Protein AF-A0A6F9ZKL7-F1 (afdb_monomer_lite)

pLDDT: mean 86.49, std 12.07, range [36.09, 98.44]

Radius of gyration: 24.39 Å; chains: 1; bounding box: 47×55×74 Å

Secondary structure (DSSP, 8-state):
------SS-GGG--HHHHHHHHHHHHHHHHHHHHT---TTTB-HHHHHHHHHHHHHHT-S--SGGG--EE-S---SS-TTSS-BEE------TT-S--TTS--GGGG-TTSHHHHHTT-HHHHHHHHHHHHHHHHHHHHHHHHHHHHHHHHHHHHHHHHHHHHHHHHSSSPPPPHHHHHHHHHHHHHHHHHHHHHHHHHHHHH------SSPPEEEEEEEETT--EEEEE--HHHHHHHHTTPPPTT--PPSEEEEEEEEETTS-EEEEEEEE-

Structure (mmCIF, N/CA/C/O backbone):
data_AF-A0A6F9ZKL7-F1
#
_entry.id   AF-A0A6F9ZKL7-F1
#
loop_
_atom_site.group_PDB
_atom_site.id
_atom_site.type_symbol
_atom_site.label_atom_id
_atom_site.label_alt_id
_atom_site.label_comp_id
_atom_site.label_asym_id
_atom_site.label_entity_id
_atom_site.label_seq_id
_atom_site.pdbx_PDB_ins_code
_atom_site.Cartn_x
_atom_site.Cartn_y
_atom_site.Cartn_z
_atom_site.occupancy
_atom_site.B_iso_or_equiv
_atom_site.auth_seq_id
_atom_site.auth_comp_id
_atom_site.auth_asym_id
_atom_site.auth_atom_id
_atom_site.pdbx_PDB_model_num
ATOM 1 N N . MET A 1 1 ? -20.454 -3.233 -3.507 1.00 57.06 1 MET A N 1
ATOM 2 C CA . MET A 1 1 ? -19.385 -3.537 -4.489 1.00 57.06 1 MET A CA 1
ATOM 3 C C . MET A 1 1 ? -19.702 -4.877 -5.138 1.00 57.06 1 MET A C 1
ATOM 5 O O . MET A 1 1 ? -20.292 -5.714 -4.469 1.00 57.06 1 MET A O 1
ATOM 9 N N . GLY A 1 2 ? -19.390 -5.061 -6.423 1.00 72.44 2 GLY A N 1
ATOM 10 C CA . GLY A 1 2 ? -19.515 -6.364 -7.088 1.00 72.44 2 GLY A CA 1
ATOM 11 C C . GLY A 1 2 ? -18.187 -7.117 -7.017 1.00 72.44 2 GLY A C 1
ATOM 12 O O . GLY A 1 2 ? -17.154 -6.515 -7.288 1.00 72.44 2 GLY A O 1
ATOM 13 N N . TYR A 1 3 ? -18.212 -8.401 -6.657 1.00 78.88 3 TYR A N 1
ATOM 14 C CA . TYR A 1 3 ? -17.027 -9.264 -6.606 1.00 78.88 3 TYR A CA 1
ATOM 15 C C . TYR A 1 3 ? -17.126 -10.365 -7.659 1.00 78.88 3 TYR A C 1
ATOM 17 O O . TYR A 1 3 ? -18.219 -10.840 -7.965 1.00 78.88 3 TYR A O 1
ATOM 25 N N . THR A 1 4 ? -15.976 -10.773 -8.194 1.00 84.62 4 THR A N 1
ATOM 26 C CA . THR A 1 4 ? -15.845 -11.984 -9.012 1.00 84.62 4 THR A CA 1
ATOM 27 C C . THR A 1 4 ? -15.070 -13.020 -8.215 1.00 84.62 4 THR A C 1
ATOM 29 O O . THR A 1 4 ? -14.031 -12.700 -7.639 1.00 84.62 4 THR A O 1
ATOM 32 N N . PHE A 1 5 ? -15.553 -14.256 -8.199 1.00 86.62 5 PHE A N 1
ATOM 33 C CA . PHE A 1 5 ? -14.878 -15.357 -7.525 1.00 86.62 5 PHE A CA 1
ATOM 34 C C . PHE A 1 5 ? -13.785 -15.939 -8.425 1.00 86.62 5 PHE A C 1
ATOM 36 O O . PHE A 1 5 ? -13.996 -16.158 -9.618 1.00 86.62 5 PHE A O 1
ATOM 43 N N . LYS A 1 6 ? -12.594 -16.138 -7.856 1.00 85.12 6 LYS A N 1
ATOM 44 C CA . LYS A 1 6 ? -11.482 -16.850 -8.509 1.00 85.12 6 LYS A CA 1
ATOM 45 C C . LYS A 1 6 ? -11.282 -18.250 -7.945 1.00 85.12 6 LYS A C 1
ATOM 47 O O . LYS A 1 6 ? -10.875 -19.138 -8.682 1.00 85.12 6 LYS A O 1
ATOM 52 N N . TYR A 1 7 ? -11.552 -18.413 -6.657 1.00 84.50 7 TYR A N 1
ATOM 53 C CA . TYR A 1 7 ? -11.592 -19.689 -5.967 1.00 84.50 7 TYR A CA 1
ATOM 54 C C . TYR A 1 7 ? -12.658 -19.597 -4.857 1.00 84.50 7 TYR A C 1
ATOM 56 O O . TYR A 1 7 ? -12.715 -18.548 -4.201 1.00 84.50 7 TYR A O 1
ATOM 64 N N . PRO A 1 8 ? -13.491 -20.632 -4.634 1.00 80.69 8 PRO A N 1
ATOM 65 C CA . PRO A 1 8 ? -13.570 -21.883 -5.403 1.00 80.69 8 PRO A CA 1
ATOM 66 C C . PRO A 1 8 ? -14.046 -21.657 -6.850 1.00 80.69 8 PRO A C 1
ATOM 68 O O . PRO A 1 8 ? -14.341 -20.519 -7.234 1.00 80.69 8 PRO A O 1
ATOM 71 N N . ASP A 1 9 ? -14.022 -22.714 -7.667 1.00 80.25 9 ASP A N 1
ATOM 72 C CA . ASP A 1 9 ? -14.498 -22.650 -9.052 1.00 80.25 9 ASP A CA 1
ATOM 73 C C . ASP A 1 9 ? -15.953 -22.144 -9.068 1.00 80.25 9 ASP A C 1
ATOM 75 O O . ASP A 1 9 ? -16.734 -22.536 -8.197 1.00 80.25 9 ASP A O 1
ATOM 79 N N . PRO A 1 10 ? -16.342 -21.253 -9.998 1.00 77.94 10 PRO A N 1
ATOM 80 C CA . PRO A 1 10 ? -17.728 -20.823 -10.136 1.00 77.94 10 PRO A CA 1
ATOM 81 C C . PRO A 1 10 ? -18.763 -21.952 -10.161 1.00 77.94 10 PRO A C 1
ATOM 83 O O . PRO A 1 10 ? -19.867 -21.745 -9.661 1.00 77.94 10 PRO A O 1
ATOM 86 N N . ASP A 1 11 ? -18.418 -23.124 -10.696 1.00 83.69 11 ASP A N 1
ATOM 87 C CA . ASP A 1 11 ? -19.324 -24.279 -10.740 1.00 83.69 11 ASP A CA 1
ATOM 88 C C . ASP A 1 11 ? -19.536 -24.935 -9.357 1.00 83.69 11 ASP A C 1
ATOM 90 O O . ASP A 1 11 ? -20.534 -25.626 -9.145 1.00 83.69 11 ASP A O 1
ATOM 94 N N . ASP A 1 12 ? -18.641 -24.672 -8.399 1.00 82.69 12 ASP 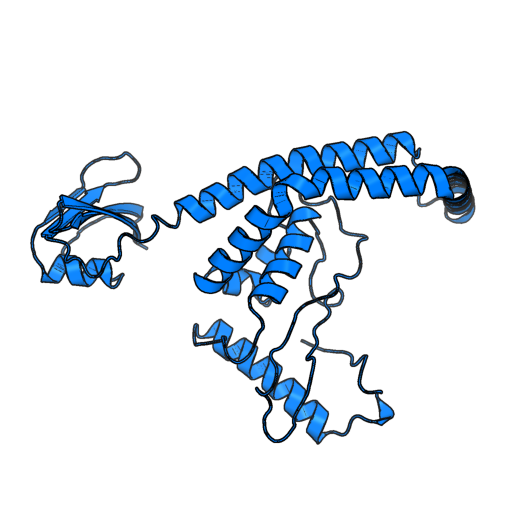A N 1
ATOM 95 C CA . ASP A 1 12 ? -18.734 -25.118 -7.003 1.00 82.69 12 ASP A CA 1
ATOM 96 C C . ASP A 1 12 ? -19.469 -24.100 -6.106 1.00 82.69 12 ASP A C 1
ATOM 98 O O . ASP A 1 12 ? -19.647 -24.326 -4.905 1.00 82.69 12 ASP A O 1
ATOM 102 N N . LEU A 1 13 ? -19.882 -22.954 -6.659 1.00 84.25 13 LEU A N 1
ATOM 103 C CA . LEU A 1 13 ? -20.600 -21.918 -5.923 1.00 84.25 13 LEU A CA 1
ATOM 104 C C . LEU A 1 13 ? -22.109 -22.150 -5.986 1.00 84.25 13 LEU A C 1
ATOM 106 O O . LEU A 1 13 ? -22.739 -21.971 -7.028 1.00 84.25 13 LEU A O 1
ATOM 110 N N . ASP A 1 14 ? -22.715 -22.442 -4.838 1.00 87.25 14 ASP A N 1
ATOM 111 C CA . ASP A 1 14 ? -24.166 -22.360 -4.686 1.00 87.25 14 ASP A CA 1
ATOM 112 C C . ASP A 1 14 ? -24.624 -20.978 -4.177 1.00 87.25 14 ASP A C 1
ATOM 114 O O . ASP A 1 14 ? -23.844 -20.147 -3.696 1.00 87.25 14 ASP A O 1
ATOM 118 N N . GLU A 1 15 ? -25.928 -20.712 -4.296 1.00 87.81 15 GLU A N 1
ATOM 119 C CA . GLU A 1 15 ? -26.529 -19.437 -3.886 1.00 87.81 15 GLU A CA 1
ATOM 120 C C . GLU A 1 15 ? -26.346 -19.145 -2.389 1.00 87.81 15 GLU A C 1
ATOM 122 O O . GLU A 1 15 ? -26.222 -17.980 -2.000 1.00 87.81 15 GLU A O 1
ATOM 127 N N . THR A 1 16 ? -26.297 -20.185 -1.552 1.00 87.31 16 THR A N 1
ATOM 128 C CA . THR A 1 16 ? -26.162 -20.053 -0.096 1.00 87.31 16 THR A CA 1
ATOM 129 C C . THR A 1 16 ? -24.759 -19.579 0.257 1.00 87.31 16 THR A C 1
ATOM 131 O O . THR A 1 16 ? -24.602 -18.596 0.980 1.00 87.31 16 THR A O 1
ATOM 134 N N . LEU A 1 17 ? -23.733 -20.213 -0.313 1.00 85.50 17 LEU A N 1
ATOM 135 C CA . LEU A 1 17 ? -22.336 -19.832 -0.140 1.00 85.50 17 LEU A CA 1
ATOM 136 C C . LEU A 1 17 ? -22.090 -18.394 -0.614 1.00 85.50 17 LEU A C 1
ATOM 138 O O . LEU A 1 17 ? -21.508 -17.588 0.114 1.00 85.50 17 LEU A O 1
ATOM 142 N N . VAL A 1 18 ? -22.591 -18.036 -1.800 1.00 87.75 18 VAL A N 1
ATOM 143 C CA . VAL A 1 18 ? -22.463 -16.670 -2.333 1.00 87.75 18 VAL A CA 1
ATOM 144 C C . VAL A 1 18 ? -23.165 -15.652 -1.430 1.00 87.75 18 VAL A C 1
ATOM 146 O O . VAL A 1 18 ? -22.623 -14.568 -1.198 1.00 87.75 18 VAL A O 1
ATOM 149 N N . SER A 1 19 ? -24.352 -15.978 -0.912 1.00 88.31 19 SER A N 1
ATOM 150 C CA . SER A 1 19 ? -25.078 -15.116 0.025 1.00 88.31 19 SER A CA 1
ATOM 151 C C . SER A 1 19 ? -24.304 -14.919 1.329 1.00 88.31 19 SER A C 1
ATOM 153 O O . SER A 1 19 ? -24.178 -13.788 1.794 1.00 88.31 19 SER A O 1
ATOM 155 N N . ASN A 1 20 ? -23.725 -15.982 1.888 1.00 87.62 20 ASN A N 1
ATOM 156 C CA . ASN A 1 20 ? -22.970 -15.908 3.138 1.00 87.62 20 ASN A CA 1
ATOM 157 C C . ASN A 1 20 ? -21.675 -15.098 2.985 1.00 87.62 20 ASN A C 1
ATOM 159 O O . ASN A 1 20 ? -21.331 -14.308 3.862 1.00 87.62 20 ASN A O 1
ATOM 163 N N . ILE A 1 21 ? -20.970 -15.233 1.855 1.00 87.94 21 ILE A N 1
ATOM 164 C CA . ILE A 1 21 ? -19.780 -14.415 1.575 1.00 87.94 21 ILE A CA 1
ATOM 165 C C . ILE A 1 21 ? -20.159 -12.935 1.441 1.00 87.94 21 ILE A C 1
ATOM 167 O O . ILE A 1 21 ? -19.461 -12.074 1.975 1.00 87.94 21 ILE A O 1
ATOM 171 N N . LYS A 1 22 ? -21.268 -12.619 0.760 1.00 88.56 22 LYS A N 1
ATOM 172 C CA . LYS A 1 22 ? -21.760 -11.235 0.668 1.00 88.56 22 LYS A CA 1
ATOM 173 C C . LYS A 1 22 ? -22.100 -10.670 2.044 1.00 88.56 22 LYS A C 1
ATOM 175 O O . LYS A 1 22 ? -21.609 -9.591 2.363 1.00 88.56 22 LYS A O 1
ATOM 180 N N . GLY A 1 23 ? -22.850 -11.423 2.852 1.00 89.88 23 GLY A N 1
ATOM 181 C CA . GLY A 1 23 ? -23.203 -11.040 4.219 1.00 89.88 23 GLY A CA 1
ATOM 182 C C . GLY A 1 23 ? -21.967 -10.717 5.055 1.00 89.88 23 GLY A C 1
ATOM 183 O O . GLY A 1 23 ? -21.880 -9.636 5.621 1.00 89.88 23 GLY A O 1
ATOM 184 N N . TYR A 1 24 ? -20.942 -11.571 5.005 1.00 90.56 24 TYR A N 1
ATOM 185 C CA . TYR A 1 24 ? -19.674 -11.332 5.699 1.00 90.56 24 TYR A CA 1
ATOM 186 C C . TYR A 1 24 ? -19.008 -9.999 5.313 1.00 90.56 24 TYR A C 1
ATOM 188 O O . TYR A 1 24 ? -18.531 -9.251 6.168 1.00 90.56 24 TYR A O 1
ATOM 196 N N . ILE A 1 25 ? -18.933 -9.694 4.011 1.00 91.25 25 ILE A N 1
ATOM 197 C CA . ILE A 1 25 ? -18.313 -8.454 3.520 1.00 91.25 25 ILE A CA 1
ATOM 198 C C . ILE A 1 25 ? -19.146 -7.226 3.908 1.00 91.25 25 ILE A C 1
ATOM 200 O O . ILE A 1 25 ? -18.581 -6.175 4.224 1.00 91.25 25 ILE A O 1
ATOM 204 N N . GLU A 1 26 ? -20.472 -7.347 3.880 1.00 91.44 26 GLU A N 1
ATOM 205 C CA . GLU A 1 26 ? -21.403 -6.289 4.277 1.00 91.44 26 GLU A CA 1
ATOM 206 C C . GLU A 1 26 ? -21.329 -6.010 5.782 1.00 91.44 26 GLU A C 1
ATOM 208 O O . GLU A 1 26 ? -21.191 -4.849 6.164 1.00 91.44 26 GLU A O 1
ATOM 213 N N . GLU A 1 27 ? -21.312 -7.048 6.619 1.00 92.06 27 GLU A N 1
ATOM 214 C CA . GLU A 1 27 ? -21.144 -6.948 8.074 1.00 92.06 27 GLU A CA 1
ATOM 215 C C . GLU A 1 27 ? -19.800 -6.319 8.442 1.00 92.06 27 GLU A C 1
ATOM 217 O O . GLU A 1 27 ? -19.758 -5.366 9.220 1.00 92.06 27 GLU A O 1
ATOM 222 N N . PHE A 1 28 ? -18.700 -6.761 7.818 1.00 93.62 28 PHE A N 1
ATOM 223 C CA . PHE A 1 28 ? -17.403 -6.099 7.970 1.00 93.62 28 PHE A CA 1
ATOM 224 C C . PHE A 1 28 ? -17.489 -4.608 7.608 1.00 93.62 28 PHE A C 1
ATOM 226 O O . PHE A 1 28 ? -17.030 -3.748 8.367 1.00 93.62 28 PHE A O 1
ATOM 233 N N . GLY A 1 29 ? -18.078 -4.290 6.451 1.00 92.75 29 GLY A N 1
ATOM 234 C CA . GLY A 1 29 ? -18.239 -2.914 5.987 1.00 92.75 29 GLY A CA 1
ATOM 235 C C . GLY A 1 29 ? -19.052 -2.060 6.961 1.00 92.75 29 GLY A C 1
ATOM 236 O O . GLY A 1 29 ? -18.665 -0.925 7.251 1.00 92.75 29 GLY A O 1
ATOM 237 N N . GLN A 1 30 ? -20.134 -2.616 7.507 1.00 93.62 30 GLN A N 1
ATOM 238 C CA . GLN A 1 30 ? -20.976 -1.974 8.509 1.00 93.62 30 GLN A CA 1
ATOM 239 C C . GLN A 1 30 ? -20.207 -1.736 9.812 1.00 93.62 30 GLN A C 1
ATOM 241 O O . GLN A 1 30 ? -20.145 -0.597 10.272 1.00 93.62 30 GLN A O 1
ATOM 246 N N . MET A 1 31 ? -19.545 -2.760 10.357 1.00 94.25 31 MET A N 1
ATOM 247 C CA . MET A 1 31 ? -18.750 -2.653 11.585 1.00 94.25 31 MET A CA 1
ATOM 248 C C . MET A 1 31 ? -17.645 -1.602 11.458 1.00 94.25 31 MET A C 1
ATOM 250 O O . MET A 1 31 ? -17.446 -0.778 12.356 1.00 94.25 31 MET A O 1
ATOM 254 N N . LEU A 1 32 ? -16.960 -1.559 10.312 1.00 94.44 32 LEU A N 1
ATOM 255 C CA . LEU A 1 32 ? -15.967 -0.529 10.021 1.00 94.44 32 LEU A CA 1
ATOM 256 C C . LEU A 1 32 ? -16.600 0.874 9.962 1.00 94.44 32 LEU A C 1
ATOM 258 O O . LEU A 1 32 ? -16.044 1.837 10.504 1.00 94.44 32 LEU A O 1
ATOM 262 N N . HIS A 1 33 ? -17.757 1.013 9.312 1.00 90.19 33 HIS A N 1
ATOM 263 C CA . HIS A 1 33 ? -18.448 2.294 9.179 1.00 90.19 33 HIS A CA 1
ATOM 264 C C . HIS A 1 33 ? -18.972 2.810 10.523 1.00 90.19 33 HIS A C 1
ATOM 266 O O . HIS A 1 33 ? -18.776 3.979 10.848 1.00 90.19 33 HIS A O 1
ATOM 272 N N . GLU A 1 34 ? -19.544 1.944 11.351 1.00 91.06 34 GLU A N 1
ATOM 273 C CA . GLU A 1 34 ? -20.079 2.282 12.675 1.00 91.06 34 GLU A CA 1
ATOM 274 C C . GLU A 1 34 ? -18.976 2.489 13.727 1.00 91.06 34 GLU A C 1
ATOM 276 O O . GLU A 1 34 ? -19.227 3.047 14.793 1.00 91.06 34 GLU A O 1
ATOM 281 N N . GLY A 1 35 ? -17.728 2.126 13.408 1.00 87.44 35 GLY A N 1
ATOM 282 C CA . GLY A 1 35 ? -16.594 2.239 14.329 1.00 87.44 35 GLY A CA 1
ATOM 283 C C . GLY A 1 35 ? -16.570 1.134 15.388 1.00 87.44 35 GLY A C 1
ATOM 284 O O . GLY A 1 35 ? -15.988 1.327 16.453 1.00 87.44 35 GLY A O 1
ATOM 285 N N . GLY A 1 36 ? -17.206 -0.003 15.102 1.00 90.50 36 GLY A N 1
ATOM 286 C CA . GLY A 1 36 ? -17.210 -1.182 15.957 1.00 90.50 36 GLY A CA 1
ATOM 287 C C . GLY A 1 36 ? -15.900 -1.973 15.903 1.00 90.50 36 GLY A C 1
ATOM 288 O O . GLY A 1 36 ? -14.902 -1.554 15.301 1.00 90.50 36 GLY A O 1
ATOM 289 N N . ASP A 1 37 ? -15.892 -3.134 16.553 1.00 91.00 37 ASP A N 1
ATOM 290 C CA . ASP A 1 37 ? -14.760 -4.054 16.477 1.00 91.00 37 ASP A CA 1
ATOM 291 C C . ASP A 1 37 ? -14.740 -4.792 15.127 1.00 91.00 37 ASP A C 1
ATOM 293 O O . ASP A 1 37 ? -15.736 -5.371 14.707 1.00 91.00 37 ASP A O 1
ATOM 297 N N . ILE A 1 38 ? -13.593 -4.756 14.448 1.00 94.50 38 ILE A N 1
ATOM 298 C CA . ILE A 1 38 ? -13.356 -5.436 13.164 1.00 94.50 38 ILE A CA 1
ATOM 299 C C . ILE A 1 38 ? -12.333 -6.570 13.300 1.00 94.50 38 ILE A C 1
ATOM 301 O O . ILE A 1 38 ? -11.965 -7.193 12.301 1.00 94.50 38 ILE A O 1
ATOM 305 N N . SER A 1 39 ? -11.837 -6.814 14.517 1.00 91.06 39 SER A N 1
ATOM 306 C CA . SER A 1 39 ? -10.730 -7.730 14.786 1.00 91.06 39 SER A CA 1
ATOM 307 C C . SER A 1 39 ? -11.055 -9.180 14.427 1.00 91.06 39 SER A C 1
ATOM 309 O O . SER A 1 39 ? -10.138 -9.933 14.094 1.00 91.06 39 SER A O 1
ATOM 311 N N . GLU A 1 40 ? -12.333 -9.557 14.425 1.00 90.38 40 GLU A N 1
ATOM 312 C CA . GLU A 1 40 ? -12.826 -10.877 14.013 1.00 90.38 40 GLU A CA 1
ATOM 313 C C . GLU A 1 40 ? -13.020 -10.997 12.491 1.00 90.38 40 GLU A C 1
ATOM 315 O O . GLU A 1 40 ? -13.015 -12.101 11.956 1.00 90.38 40 GLU A O 1
ATOM 320 N N . TYR A 1 41 ? -13.114 -9.874 11.769 1.00 94.12 41 TYR A N 1
ATOM 321 C CA . TYR A 1 41 ? -13.453 -9.863 10.342 1.00 94.12 41 TYR A CA 1
ATOM 322 C C . TYR A 1 41 ? -12.230 -9.787 9.426 1.00 94.12 41 TYR A C 1
ATOM 324 O O . TYR A 1 41 ? -12.196 -10.441 8.379 1.00 94.12 41 TYR A O 1
ATOM 332 N N . ILE A 1 42 ? -11.227 -8.981 9.777 1.00 95.75 42 ILE A N 1
ATOM 333 C CA . ILE A 1 42 ? -10.077 -8.738 8.899 1.00 95.75 42 ILE A CA 1
ATOM 334 C C . ILE A 1 42 ? -8.743 -9.014 9.573 1.00 95.75 42 ILE A C 1
ATOM 336 O O . ILE A 1 42 ? -8.536 -8.778 10.764 1.00 95.75 42 ILE A O 1
ATOM 340 N N . ASP A 1 43 ? -7.788 -9.449 8.765 1.00 96.88 43 ASP A N 1
ATOM 341 C CA . ASP A 1 43 ? -6.383 -9.385 9.117 1.00 96.88 43 ASP A CA 1
ATOM 342 C C . ASP A 1 43 ? -5.887 -7.951 8.877 1.00 96.88 43 ASP A C 1
ATOM 344 O O . ASP A 1 43 ? -5.581 -7.550 7.749 1.00 96.88 43 ASP A O 1
ATOM 348 N N . ILE A 1 44 ? -5.825 -7.170 9.959 1.00 96.88 44 ILE A N 1
ATOM 349 C CA . ILE A 1 44 ? -5.416 -5.757 9.938 1.00 96.88 44 ILE A CA 1
ATOM 350 C C . ILE A 1 44 ? -4.045 -5.580 9.271 1.00 96.88 44 ILE A C 1
ATOM 352 O O . ILE A 1 44 ? -3.846 -4.626 8.520 1.00 96.88 44 ILE A O 1
ATOM 356 N N . SER A 1 45 ? -3.100 -6.496 9.509 1.00 96.94 45 SER A N 1
ATOM 357 C CA . SER A 1 45 ? -1.751 -6.402 8.942 1.00 96.94 45 SER A CA 1
ATOM 358 C C . SER A 1 45 ? -1.736 -6.597 7.428 1.00 96.94 45 SER A C 1
ATOM 360 O O . SER A 1 45 ? -1.003 -5.888 6.743 1.00 96.94 45 SER A O 1
ATOM 362 N N . SER A 1 46 ? -2.558 -7.494 6.883 1.00 97.69 46 SER A N 1
ATOM 363 C CA . SER A 1 46 ? -2.676 -7.682 5.434 1.00 97.69 46 SER A CA 1
ATOM 364 C C . SER A 1 46 ? -3.269 -6.447 4.748 1.00 97.69 46 SER A C 1
ATOM 366 O O . SER A 1 46 ? -2.729 -5.980 3.747 1.00 97.69 46 SER A O 1
ATOM 368 N N . PHE A 1 47 ? -4.310 -5.843 5.333 1.00 97.69 47 PHE A N 1
ATOM 369 C CA . PHE A 1 47 ? -4.916 -4.621 4.806 1.00 97.69 47 PHE A CA 1
ATOM 370 C C . PHE A 1 47 ? -3.942 -3.439 4.877 1.00 97.69 47 PHE A C 1
ATOM 372 O O . PHE A 1 47 ? -3.816 -2.680 3.913 1.00 97.69 47 PHE A O 1
ATOM 379 N N . ALA A 1 48 ? -3.223 -3.300 5.994 1.00 97.38 48 ALA A N 1
ATOM 380 C CA . ALA A 1 48 ? -2.200 -2.275 6.162 1.00 97.38 48 ALA A CA 1
ATOM 381 C C . ALA A 1 48 ? -1.041 -2.463 5.171 1.00 97.38 48 ALA A C 1
ATOM 383 O O . ALA A 1 48 ? -0.619 -1.499 4.539 1.00 97.38 48 ALA A O 1
ATOM 384 N N . GLY A 1 49 ? -0.576 -3.701 4.978 1.00 97.88 49 GLY A N 1
ATOM 385 C CA . GLY A 1 49 ? 0.497 -4.032 4.041 1.00 97.88 49 GLY A CA 1
ATOM 386 C C . GLY A 1 49 ? 0.123 -3.765 2.585 1.00 97.88 49 GLY A C 1
ATOM 387 O O . GLY A 1 49 ? 0.893 -3.134 1.866 1.00 97.88 49 GLY A O 1
ATOM 388 N N . TRP A 1 50 ? -1.075 -4.172 2.161 1.00 97.31 50 TRP A N 1
ATOM 389 C CA . TRP A 1 50 ? -1.573 -3.877 0.815 1.00 97.31 50 TRP A CA 1
ATOM 390 C C . TRP A 1 50 ? -1.715 -2.369 0.583 1.00 97.31 50 TRP A C 1
ATOM 392 O O . TRP A 1 50 ? -1.299 -1.856 -0.454 1.00 97.31 50 TRP A O 1
ATOM 402 N N . THR A 1 51 ? -2.220 -1.635 1.582 1.00 96.75 51 THR A N 1
ATOM 403 C CA . THR A 1 51 ? -2.360 -0.175 1.483 1.00 96.75 51 THR A CA 1
ATOM 404 C C . THR A 1 51 ? -0.997 0.505 1.382 1.00 96.75 51 THR A C 1
ATOM 406 O O . THR A 1 51 ? -0.799 1.349 0.510 1.00 96.75 51 THR A O 1
ATOM 409 N N . LEU A 1 52 ? -0.034 0.082 2.208 1.00 97.75 52 LEU A N 1
ATOM 410 C CA . LEU A 1 52 ? 1.344 0.566 2.157 1.00 97.75 52 LEU A CA 1
ATOM 411 C C . LEU A 1 52 ? 2.003 0.262 0.808 1.00 97.75 52 LEU A C 1
ATOM 413 O O . LEU A 1 52 ? 2.742 1.098 0.305 1.00 97.75 52 LEU A O 1
ATOM 417 N N . GLY A 1 53 ? 1.724 -0.889 0.194 1.00 97.06 53 GLY A N 1
ATOM 418 C CA . GLY A 1 53 ? 2.214 -1.214 -1.148 1.00 97.06 53 GLY A CA 1
ATOM 419 C C . GLY A 1 53 ? 1.757 -0.194 -2.195 1.00 97.06 53 GLY A C 1
ATOM 420 O O . GLY A 1 53 ? 2.576 0.353 -2.935 1.00 97.06 53 GLY A O 1
ATOM 421 N N . HIS A 1 54 ? 0.466 0.143 -2.207 1.00 96.69 54 HIS A N 1
ATOM 422 C CA . HIS A 1 54 ? -0.069 1.199 -3.072 1.00 96.69 54 HIS A CA 1
ATOM 423 C C . HIS A 1 54 ? 0.513 2.579 -2.746 1.00 96.69 54 HIS A C 1
ATOM 425 O O . HIS A 1 54 ? 0.784 3.366 -3.656 1.00 96.69 54 HIS A O 1
ATOM 431 N N . ASP A 1 55 ? 0.770 2.871 -1.470 1.00 97.06 55 ASP A N 1
ATOM 432 C CA . ASP A 1 55 ? 1.432 4.105 -1.064 1.00 97.06 55 ASP A CA 1
ATOM 433 C C . ASP A 1 55 ? 2.899 4.155 -1.488 1.00 97.06 55 ASP A C 1
ATOM 435 O O . ASP A 1 55 ? 3.334 5.198 -1.957 1.00 97.06 55 ASP A O 1
ATOM 439 N N . ILE A 1 56 ? 3.654 3.062 -1.428 1.00 98.06 56 ILE A N 1
ATOM 440 C CA . ILE A 1 56 ? 5.031 2.987 -1.940 1.00 98.06 56 ILE A CA 1
ATOM 441 C C . ILE A 1 56 ? 5.057 3.204 -3.457 1.00 98.06 56 ILE A C 1
ATOM 443 O O . ILE A 1 56 ? 5.914 3.923 -3.973 1.00 98.06 56 ILE A O 1
ATOM 447 N N . LEU A 1 57 ? 4.089 2.642 -4.178 1.00 96.94 57 LEU A N 1
ATOM 448 C CA . LEU A 1 57 ? 3.998 2.785 -5.630 1.00 96.94 57 LEU A CA 1
ATOM 449 C C . LEU A 1 57 ? 3.309 4.081 -6.080 1.00 96.94 57 LEU A C 1
ATOM 451 O O . LEU A 1 57 ? 3.412 4.445 -7.247 1.00 96.94 57 LEU A O 1
ATOM 455 N N . GLY A 1 58 ? 2.615 4.793 -5.189 1.00 95.94 58 GLY A N 1
ATOM 456 C CA . GLY A 1 58 ? 1.886 6.027 -5.495 1.00 95.94 58 GLY A CA 1
ATOM 457 C C . GLY A 1 58 ? 0.831 5.847 -6.587 1.00 95.94 58 GLY A C 1
ATOM 458 O O . GLY A 1 58 ? 0.836 6.598 -7.569 1.00 95.94 58 GLY A O 1
ATOM 459 N N . THR A 1 59 ? -0.041 4.850 -6.423 1.00 94.69 59 THR A N 1
ATOM 460 C CA . THR A 1 59 ? -1.053 4.473 -7.422 1.00 94.69 59 THR A CA 1
ATOM 461 C C . THR A 1 59 ? -2.218 5.456 -7.525 1.00 94.69 59 THR A C 1
ATOM 463 O O . THR A 1 59 ? -2.646 6.034 -6.521 1.00 94.69 59 THR A O 1
ATOM 466 N N . LEU A 1 60 ? -2.764 5.603 -8.738 1.00 92.12 60 LEU A N 1
ATOM 467 C CA . LEU A 1 60 ? -3.989 6.371 -9.001 1.00 92.12 60 LEU A CA 1
ATOM 468 C C . LEU A 1 60 ? -5.253 5.495 -9.024 1.00 92.12 60 LEU A C 1
ATOM 470 O O . LEU A 1 60 ? -6.326 5.996 -8.693 1.00 92.12 60 LEU A O 1
ATOM 474 N N . ASP A 1 61 ? -5.134 4.212 -9.361 1.00 89.31 61 ASP A N 1
ATOM 475 C CA . ASP A 1 61 ? -6.269 3.291 -9.505 1.00 89.31 61 ASP A CA 1
ATOM 476 C C . ASP A 1 61 ? -6.100 2.029 -8.647 1.00 89.31 61 ASP A C 1
ATOM 478 O O . ASP A 1 61 ? -6.124 0.897 -9.118 1.00 89.31 61 ASP A O 1
ATOM 482 N N . GLY A 1 62 ? -5.843 2.229 -7.354 1.00 83.94 62 GLY A N 1
ATOM 483 C CA . GLY A 1 62 ? -5.602 1.141 -6.405 1.00 83.94 62 GLY A CA 1
ATOM 484 C C . GLY A 1 62 ? -6.865 0.599 -5.742 1.00 83.94 62 GLY A C 1
ATOM 485 O O . GLY A 1 62 ? -6.786 0.197 -4.595 1.00 83.94 62 GLY A O 1
ATOM 486 N N . CYS A 1 63 ? -8.050 0.674 -6.353 1.00 86.38 63 CYS A N 1
ATOM 487 C CA . CYS A 1 63 ? -9.282 0.162 -5.737 1.00 86.38 63 CYS A CA 1
ATOM 488 C C . CYS A 1 63 ? -10.246 -0.409 -6.788 1.00 86.38 63 CYS A C 1
ATOM 490 O O . CYS A 1 63 ? -9.945 -0.426 -7.976 1.00 86.38 63 CYS A O 1
ATOM 492 N N . GLY A 1 64 ? -11.409 -0.906 -6.364 1.00 85.19 64 GLY A N 1
ATOM 493 C CA . GLY A 1 64 ? -12.398 -1.452 -7.294 1.00 85.19 64 GLY A CA 1
ATOM 494 C C . GLY A 1 64 ? -11.924 -2.763 -7.921 1.00 85.19 64 GLY A C 1
ATOM 495 O O . GLY A 1 64 ? -11.773 -3.755 -7.211 1.00 85.19 64 GLY A O 1
ATOM 496 N N . SER A 1 65 ? -11.711 -2.783 -9.241 1.00 83.94 65 SER A N 1
ATOM 497 C CA . SER A 1 65 ? -11.249 -3.979 -9.967 1.00 83.94 65 SER A CA 1
ATOM 498 C C . SER A 1 65 ? -9.814 -4.382 -9.633 1.00 83.94 65 SER A C 1
ATOM 500 O O . SER A 1 65 ? -9.455 -5.540 -9.832 1.00 83.94 65 SER A O 1
ATOM 502 N N . ASN A 1 66 ? -9.019 -3.465 -9.076 1.00 89.25 66 ASN A N 1
ATOM 503 C CA . ASN A 1 66 ? -7.591 -3.672 -8.815 1.00 89.25 66 ASN A CA 1
ATOM 504 C C . ASN A 1 66 ? -7.346 -4.144 -7.380 1.00 89.25 66 ASN A C 1
ATOM 506 O O . ASN A 1 66 ? -6.372 -3.794 -6.717 1.00 89.25 66 ASN A O 1
ATOM 510 N N . MET A 1 67 ? -8.287 -4.942 -6.885 1.00 90.19 67 MET A N 1
ATOM 511 C CA . MET A 1 67 ? -8.289 -5.483 -5.543 1.00 90.19 67 MET A CA 1
ATOM 512 C C . MET A 1 67 ? -8.429 -6.996 -5.568 1.00 90.19 67 MET A C 1
ATOM 514 O O . MET A 1 67 ? -9.226 -7.551 -6.324 1.00 90.19 67 MET A O 1
ATOM 518 N N . PHE A 1 68 ? -7.734 -7.651 -4.645 1.00 91.88 68 PHE A N 1
ATOM 519 C CA . PHE A 1 68 ? -7.922 -9.065 -4.367 1.00 91.88 68 PHE A CA 1
ATOM 520 C C . PHE A 1 68 ? -8.143 -9.257 -2.869 1.00 91.88 68 PHE A C 1
ATOM 522 O O . PHE A 1 68 ? -7.395 -8.725 -2.047 1.00 91.88 68 PHE A O 1
ATOM 529 N N . LEU A 1 69 ? -9.197 -9.989 -2.522 1.00 92.44 69 LEU A N 1
ATOM 530 C CA . LEU A 1 69 ? -9.537 -10.348 -1.150 1.00 92.44 69 LEU A CA 1
ATOM 531 C C . LEU A 1 69 ? -9.621 -11.866 -1.064 1.00 92.44 69 LEU A C 1
ATOM 533 O O . LEU A 1 69 ? -10.170 -12.502 -1.963 1.00 92.44 69 LEU A O 1
ATOM 537 N N . TYR A 1 70 ? -9.101 -12.443 0.013 1.00 92.56 70 TYR A N 1
ATOM 538 C CA . TYR A 1 70 ? -9.151 -13.886 0.221 1.00 92.56 70 TYR A CA 1
ATOM 539 C C . TYR A 1 70 ? -9.296 -14.252 1.690 1.00 92.56 70 TYR A C 1
ATOM 541 O O . TYR A 1 70 ? -8.980 -13.473 2.588 1.00 92.56 70 TYR A O 1
ATOM 549 N N . LYS A 1 71 ? -9.765 -15.474 1.918 1.00 90.38 71 LYS A N 1
ATOM 550 C CA . LYS A 1 71 ? -9.748 -16.161 3.206 1.00 90.38 71 LYS A CA 1
ATOM 551 C C . LYS A 1 71 ? -8.956 -17.449 3.019 1.00 90.38 71 LYS A C 1
ATOM 553 O O . LYS A 1 71 ? -9.045 -18.063 1.960 1.00 90.38 71 LYS A O 1
ATOM 558 N N . GLU A 1 72 ? -8.146 -17.817 4.006 1.00 85.62 72 GLU A N 1
ATOM 559 C CA . GLU A 1 72 ? -7.358 -19.061 3.942 1.00 85.62 72 GLU A CA 1
ATOM 560 C C . GLU A 1 72 ? -8.239 -20.295 4.116 1.00 85.62 72 GLU A C 1
ATOM 562 O O . GLU A 1 72 ? -7.999 -21.318 3.482 1.00 85.62 72 GLU A O 1
ATOM 567 N N . ASP A 1 73 ? -9.271 -20.166 4.945 1.00 80.31 73 ASP A N 1
ATOM 568 C CA . ASP A 1 73 ? -10.289 -21.184 5.160 1.00 80.31 73 ASP A CA 1
ATOM 569 C C . ASP A 1 73 ? -11.667 -20.514 5.233 1.00 80.31 73 ASP A C 1
ATOM 571 O O . ASP A 1 73 ? -11.801 -19.395 5.740 1.00 80.31 73 ASP A O 1
ATOM 575 N N . TYR A 1 74 ? -12.695 -21.168 4.708 1.00 75.56 74 TYR A N 1
ATOM 576 C CA . TYR A 1 74 ? -14.065 -20.688 4.798 1.00 75.56 74 TYR A CA 1
ATOM 577 C C . TYR A 1 74 ? -14.958 -21.788 5.351 1.00 75.56 74 TYR A C 1
ATOM 579 O O . TYR A 1 74 ? -15.212 -22.794 4.691 1.00 75.56 74 TYR A O 1
ATOM 587 N N . ASN A 1 75 ? -15.469 -21.557 6.558 1.00 77.06 75 ASN A N 1
ATOM 588 C CA . ASN A 1 75 ? -16.444 -22.428 7.187 1.00 77.06 75 ASN A CA 1
ATOM 589 C C . ASN A 1 75 ? -17.821 -21.750 7.153 1.00 77.06 75 ASN A C 1
ATOM 591 O O . ASN A 1 75 ? -17.981 -20.635 7.642 1.00 77.06 75 ASN A O 1
ATOM 595 N N . VAL A 1 76 ? -18.810 -22.429 6.571 1.00 71.81 76 VAL A N 1
ATOM 596 C CA . VAL A 1 76 ? -20.194 -21.937 6.479 1.00 71.81 76 VAL A CA 1
ATOM 597 C C . VAL A 1 76 ? -20.846 -21.825 7.862 1.00 71.81 76 VAL A C 1
ATOM 599 O O . VAL A 1 76 ? -21.612 -20.894 8.097 1.00 71.81 76 VAL A O 1
ATOM 602 N N . ASP A 1 77 ? -20.511 -22.735 8.780 1.00 77.44 77 ASP A N 1
ATOM 603 C CA . ASP A 1 77 ? -21.065 -22.768 10.139 1.00 77.44 77 ASP A CA 1
ATOM 604 C C . ASP A 1 77 ? -20.347 -21.797 11.092 1.00 77.44 77 ASP A C 1
ATOM 606 O O . ASP A 1 77 ? -20.889 -21.423 12.131 1.00 77.44 77 ASP A O 1
ATOM 610 N N . ASP A 1 78 ? -19.130 -21.382 10.735 1.00 76.38 78 ASP A N 1
ATOM 611 C CA . ASP A 1 78 ? -18.297 -20.448 11.493 1.00 76.38 78 ASP A CA 1
ATOM 612 C C . ASP A 1 78 ? -17.560 -19.509 10.531 1.00 76.38 78 ASP A C 1
ATOM 614 O O . ASP A 1 78 ? -16.390 -19.694 10.186 1.00 76.38 78 ASP A O 1
ATOM 618 N N . HIS A 1 79 ? -18.275 -18.495 10.051 1.00 69.50 79 HIS A N 1
ATOM 619 C CA . HIS A 1 79 ? -17.766 -17.593 9.024 1.00 69.50 79 HIS A CA 1
ATOM 620 C C . HIS A 1 79 ? -16.607 -16.705 9.510 1.00 69.50 79 HIS A C 1
ATOM 622 O O . HIS A 1 79 ? -15.973 -16.072 8.665 1.00 69.50 79 HIS A O 1
ATOM 628 N N . THR A 1 80 ? -16.284 -16.669 10.810 1.00 74.06 80 THR A N 1
ATOM 629 C CA . THR A 1 80 ? -15.127 -15.951 11.388 1.00 74.06 80 THR A CA 1
ATOM 630 C C . THR A 1 80 ? -13.925 -16.862 11.673 1.00 74.06 80 THR A C 1
ATOM 632 O O . THR A 1 80 ? -12.885 -16.376 12.123 1.00 74.06 80 THR A O 1
ATOM 635 N N . SER A 1 81 ? -14.008 -18.155 11.330 1.00 79.88 81 SER A N 1
ATOM 636 C CA . SER A 1 81 ? -12.944 -19.152 11.541 1.00 79.88 81 SER A CA 1
ATOM 637 C C . SER A 1 81 ? -11.585 -18.755 10.950 1.00 79.88 81 SER A C 1
ATOM 639 O O . SER A 1 81 ? -10.530 -19.095 11.489 1.00 79.88 81 SER A O 1
ATOM 641 N N . SER A 1 82 ? -11.600 -17.983 9.862 1.00 87.94 82 SER A N 1
ATOM 642 C CA . SER A 1 82 ? -10.439 -17.264 9.349 1.00 87.94 82 SER A CA 1
ATOM 643 C C . SER A 1 82 ? -10.796 -15.810 9.059 1.00 87.94 82 SER A C 1
ATOM 645 O O . SER A 1 82 ? -11.963 -15.460 8.878 1.00 87.94 82 SER A O 1
ATOM 647 N N . LYS A 1 83 ? -9.786 -14.944 8.984 1.00 93.00 83 LYS A N 1
ATOM 648 C CA . LYS A 1 83 ? -9.983 -13.518 8.710 1.00 93.00 83 LYS A CA 1
ATOM 649 C C . LYS A 1 83 ? -9.811 -13.222 7.230 1.00 93.00 83 LYS A C 1
ATOM 651 O O . LYS A 1 83 ? -8.990 -13.838 6.552 1.00 93.00 83 LYS A O 1
ATOM 656 N N . LEU A 1 84 ? -10.555 -12.235 6.748 1.00 94.75 84 LEU A N 1
ATOM 657 C CA . LEU A 1 84 ? -10.378 -11.710 5.404 1.00 94.75 84 LEU A CA 1
ATOM 658 C C . LEU A 1 84 ? -9.024 -11.013 5.298 1.00 94.75 84 LEU A C 1
ATOM 660 O O . LEU A 1 84 ? -8.670 -10.180 6.136 1.00 94.75 84 LEU A O 1
ATOM 664 N N . LYS A 1 85 ? -8.283 -11.347 4.249 1.00 95.81 85 LYS A N 1
ATOM 665 C CA . LYS A 1 85 ? -6.991 -10.765 3.910 1.00 95.81 85 LYS A CA 1
ATOM 666 C C . LYS A 1 85 ? -7.101 -9.979 2.614 1.00 95.81 85 LYS A C 1
ATOM 668 O O . LYS A 1 85 ? -7.879 -10.341 1.731 1.00 95.81 85 LYS A O 1
ATOM 673 N N . MET A 1 86 ? -6.313 -8.913 2.504 1.00 94.88 86 MET A N 1
ATOM 674 C CA . MET A 1 86 ? -6.208 -8.116 1.282 1.00 94.88 86 MET A CA 1
ATOM 675 C C . MET A 1 86 ? -4.855 -8.337 0.610 1.00 94.88 86 MET A C 1
ATOM 677 O O . MET A 1 86 ? -3.816 -8.359 1.269 1.00 94.88 86 MET A O 1
ATOM 681 N N . GLY A 1 87 ? -4.888 -8.526 -0.705 1.00 91.69 87 GLY A N 1
ATOM 682 C CA . GLY A 1 87 ? -3.749 -8.912 -1.529 1.00 91.69 87 GLY A CA 1
ATOM 683 C C . GLY A 1 87 ? -3.982 -10.238 -2.270 1.00 91.69 87 GLY A C 1
ATOM 684 O O . GLY A 1 87 ? -4.937 -10.939 -1.954 1.00 91.69 87 GLY A O 1
ATOM 685 N N . PRO A 1 88 ? -3.123 -10.608 -3.236 1.00 91.88 88 PRO A N 1
ATOM 686 C CA . PRO A 1 88 ? -1.940 -9.868 -3.679 1.00 91.88 88 PRO A CA 1
ATOM 687 C C . PRO A 1 88 ? -2.295 -8.542 -4.370 1.00 91.88 88 PRO A C 1
ATOM 689 O O . PRO A 1 88 ? -3.450 -8.288 -4.708 1.00 91.88 88 PRO A O 1
ATOM 692 N N . MET A 1 89 ? -1.298 -7.670 -4.536 1.00 91.19 89 MET A N 1
ATOM 693 C CA . MET A 1 89 ? -1.456 -6.474 -5.366 1.00 91.19 89 MET A CA 1
ATOM 694 C C . MET A 1 89 ? -1.653 -6.874 -6.833 1.00 91.19 89 MET A C 1
ATOM 696 O O . MET A 1 89 ? -1.116 -7.887 -7.285 1.00 91.19 89 MET A O 1
ATOM 700 N N . TRP A 1 90 ? -2.420 -6.074 -7.563 1.00 89.38 90 TRP A N 1
ATOM 701 C CA . TRP A 1 90 ? -2.773 -6.321 -8.954 1.00 89.38 90 TRP A CA 1
ATOM 702 C C . TRP A 1 90 ? -2.854 -4.995 -9.711 1.00 89.38 90 TRP A C 1
ATOM 704 O O . TRP A 1 90 ? -3.112 -3.965 -9.096 1.00 89.38 90 TRP A O 1
ATOM 714 N N . ASP A 1 91 ? -2.647 -5.069 -11.025 1.00 87.50 91 ASP A N 1
ATOM 715 C CA . ASP A 1 91 ? -2.758 -3.974 -11.995 1.00 87.50 91 ASP A CA 1
ATOM 716 C C . ASP A 1 91 ? -1.938 -2.714 -11.659 1.00 87.50 91 ASP A C 1
ATOM 718 O O . ASP A 1 91 ? -2.346 -1.816 -10.921 1.00 87.50 91 ASP A O 1
ATOM 722 N N . PHE A 1 92 ? -0.720 -2.669 -12.200 1.00 90.81 92 PHE A N 1
ATOM 723 C CA . PHE A 1 92 ? 0.288 -1.661 -11.867 1.00 90.81 92 PHE A CA 1
ATOM 724 C C . PHE A 1 92 ? 0.451 -0.577 -12.944 1.00 90.81 92 PHE A C 1
ATOM 726 O O . PHE A 1 92 ? 1.432 0.163 -12.936 1.00 90.81 92 PHE A O 1
ATOM 733 N N . ASP A 1 93 ? -0.486 -0.450 -13.879 1.00 89.44 93 ASP A N 1
ATOM 734 C CA . ASP A 1 93 ? -0.434 0.564 -14.941 1.00 89.44 93 ASP A CA 1
ATOM 735 C C . ASP A 1 93 ? -0.523 2.013 -14.399 1.00 89.44 93 ASP A C 1
ATOM 737 O O . ASP A 1 93 ? 0.002 2.969 -14.985 1.00 89.44 93 ASP A O 1
ATOM 741 N N . SER A 1 94 ? -1.134 2.168 -13.222 1.00 92.94 94 SER A N 1
ATOM 742 C CA . SER A 1 94 ? -1.346 3.436 -12.530 1.00 92.94 94 SER A CA 1
ATOM 743 C C . SER A 1 94 ? -0.293 3.764 -11.463 1.00 92.94 94 SER A C 1
ATOM 745 O O . SER A 1 94 ? -0.500 4.698 -10.681 1.00 92.94 94 SER A O 1
ATOM 747 N N . THR A 1 95 ? 0.834 3.042 -11.407 1.00 95.44 95 THR A N 1
ATOM 748 C CA . THR A 1 95 ? 1.933 3.338 -10.470 1.00 95.44 95 THR A CA 1
ATOM 749 C C . THR A 1 95 ? 2.723 4.583 -10.881 1.00 95.44 95 THR A C 1
ATOM 751 O O . THR A 1 95 ? 2.692 5.039 -12.027 1.00 95.44 95 THR A O 1
ATOM 754 N N . TYR A 1 96 ? 3.459 5.144 -9.923 1.00 95.19 96 TYR A N 1
ATOM 755 C CA . TYR A 1 96 ? 4.343 6.299 -10.086 1.00 95.19 96 TYR A CA 1
ATOM 756 C C . TYR A 1 96 ? 3.617 7.581 -10.528 1.00 95.19 96 TYR A C 1
ATOM 758 O O . TYR A 1 96 ? 4.152 8.389 -11.288 1.00 95.19 96 TYR A O 1
ATOM 766 N N . LYS A 1 97 ? 2.369 7.779 -10.074 1.00 94.12 97 LYS A N 1
ATOM 767 C CA . LYS A 1 97 ? 1.533 8.936 -10.459 1.00 94.12 97 LYS A CA 1
ATOM 768 C C . LYS A 1 97 ? 1.371 9.968 -9.344 1.00 94.12 97 LYS A C 1
ATOM 770 O O . LYS A 1 97 ? 1.246 11.160 -9.623 1.00 94.12 97 LYS A O 1
ATOM 775 N N . MET A 1 98 ? 1.380 9.540 -8.081 1.00 91.00 98 MET A N 1
ATOM 776 C CA . MET A 1 98 ? 1.011 10.382 -6.933 1.00 91.00 98 MET A CA 1
ATOM 777 C C . MET A 1 98 ? 2.214 11.059 -6.251 1.00 91.00 98 MET A C 1
ATOM 779 O O . MET A 1 98 ? 2.533 10.784 -5.096 1.00 91.00 98 MET A O 1
ATOM 783 N N . TYR A 1 99 ? 2.888 11.979 -6.946 1.00 90.12 99 TYR A N 1
ATOM 784 C CA . TYR A 1 99 ? 4.016 12.735 -6.379 1.00 90.12 99 TYR A CA 1
ATOM 785 C C . TYR A 1 99 ? 3.595 13.625 -5.203 1.00 90.12 99 TYR A C 1
ATOM 787 O O . TYR A 1 99 ? 2.662 14.422 -5.320 1.00 90.12 99 TYR A O 1
ATOM 795 N N . GLY A 1 100 ? 4.306 13.504 -4.075 1.00 86.38 100 GLY A N 1
ATOM 796 C CA . GLY A 1 100 ? 4.080 14.320 -2.876 1.00 86.38 100 GLY A CA 1
ATOM 797 C C . GLY A 1 100 ? 2.688 14.166 -2.250 1.00 86.38 100 GLY A C 1
ATOM 798 O O . GLY A 1 100 ? 2.234 15.059 -1.536 1.00 86.38 100 GLY A O 1
ATOM 799 N N . LYS A 1 101 ? 1.975 13.080 -2.570 1.00 89.38 101 LYS A N 1
ATOM 800 C CA . LYS A 1 101 ? 0.595 12.825 -2.143 1.00 89.38 101 LYS A CA 1
ATOM 801 C C . LYS A 1 101 ? 0.394 11.361 -1.781 1.00 89.38 101 LYS A C 1
ATOM 803 O O . LYS A 1 101 ? 1.041 10.481 -2.348 1.00 89.38 101 LYS A O 1
ATOM 808 N N . TRP A 1 102 ? -0.556 11.092 -0.894 1.00 92.81 102 TRP A N 1
ATOM 809 C CA . TRP A 1 102 ? -1.039 9.732 -0.660 1.00 92.81 102 TRP A CA 1
ATOM 810 C C . TRP A 1 102 ? -1.573 9.120 -1.951 1.00 92.81 102 TRP A C 1
ATOM 812 O O . TRP A 1 102 ? -2.013 9.842 -2.852 1.00 92.81 102 TRP A O 1
ATOM 822 N N . SER A 1 103 ? -1.509 7.796 -2.050 1.00 92.38 103 SER A N 1
ATOM 823 C CA . SER A 1 103 ? -2.156 7.092 -3.157 1.00 92.38 103 SER A CA 1
ATOM 824 C C . SER A 1 103 ? -3.681 7.287 -3.108 1.00 92.38 103 SER A C 1
ATOM 826 O O . SER A 1 103 ? -4.252 7.648 -2.072 1.00 92.38 103 SER A O 1
ATOM 828 N N . SER A 1 104 ? -4.347 7.167 -4.259 1.00 90.88 104 SER A N 1
ATOM 829 C CA . SER A 1 104 ? -5.716 7.676 -4.442 1.00 90.88 104 SER A CA 1
ATOM 830 C C . SER A 1 104 ? -6.746 7.076 -3.488 1.00 90.88 104 SER A C 1
ATOM 832 O O . SER A 1 104 ? -7.704 7.759 -3.124 1.00 90.88 104 SER A O 1
ATOM 834 N N . GLN A 1 105 ? -6.538 5.841 -3.030 1.00 88.12 105 GLN A N 1
ATOM 835 C CA . GLN A 1 105 ? -7.490 5.117 -2.197 1.00 88.12 105 GLN A CA 1
ATOM 836 C C . GLN A 1 105 ? -7.709 5.749 -0.811 1.00 88.12 105 GLN A C 1
ATOM 838 O O . GLN A 1 105 ? -8.734 5.499 -0.179 1.00 88.12 105 GLN A O 1
ATOM 843 N N . HIS A 1 106 ? -6.815 6.641 -0.368 1.00 89.31 106 HIS A N 1
ATOM 844 C CA . HIS A 1 106 ? -7.024 7.493 0.812 1.00 89.31 106 HIS A CA 1
ATOM 845 C C . HIS A 1 106 ? -8.169 8.504 0.640 1.00 89.31 106 HIS A C 1
ATOM 847 O O . HIS A 1 106 ? -8.777 8.936 1.620 1.00 89.31 106 HIS A O 1
ATOM 853 N N . GLY A 1 107 ? -8.466 8.894 -0.601 1.00 81.75 107 GLY A N 1
ATOM 854 C CA . GLY A 1 107 ? -9.482 9.890 -0.944 1.00 81.75 107 GLY A CA 1
ATOM 855 C C . GLY A 1 107 ? -10.856 9.318 -1.293 1.00 81.75 107 GLY A C 1
ATOM 856 O O . GLY A 1 107 ? -11.758 10.092 -1.605 1.00 81.75 107 GLY A O 1
ATOM 857 N N . ILE A 1 108 ? -11.033 7.995 -1.268 1.00 83.38 108 ILE A N 1
ATOM 858 C CA . ILE A 1 108 ? -12.243 7.333 -1.770 1.00 83.38 108 ILE A CA 1
ATOM 859 C C . ILE A 1 108 ? -13.182 7.007 -0.606 1.00 83.38 108 ILE A C 1
ATOM 861 O O . ILE A 1 108 ? -12.934 6.094 0.177 1.00 83.38 108 ILE A O 1
ATOM 865 N N . ASP A 1 109 ? -14.282 7.757 -0.503 1.00 80.12 109 ASP A N 1
ATOM 866 C CA . ASP A 1 109 ? -15.207 7.705 0.643 1.00 80.12 109 ASP A CA 1
ATOM 867 C C . ASP A 1 109 ? -15.904 6.358 0.840 1.00 80.12 109 ASP A C 1
ATOM 869 O O . ASP A 1 109 ? -16.186 5.959 1.967 1.00 80.12 109 ASP A O 1
ATOM 873 N N . HIS A 1 110 ? -16.194 5.660 -0.254 1.00 80.06 110 HIS A N 1
ATOM 874 C CA . HIS A 1 110 ? -16.880 4.369 -0.230 1.00 80.06 110 HIS A CA 1
ATOM 875 C C . HIS A 1 110 ? -15.910 3.184 -0.122 1.00 80.06 110 HIS A C 1
ATOM 877 O O . HIS A 1 110 ? -16.334 2.035 -0.244 1.00 80.06 110 HIS A O 1
ATOM 883 N N . PHE A 1 111 ? -14.617 3.453 0.086 1.00 89.19 111 PHE A N 1
ATOM 884 C CA . PHE A 1 111 ? -13.585 2.438 0.224 1.00 89.19 111 PHE A CA 1
ATOM 885 C C . PHE A 1 111 ? -13.029 2.353 1.654 1.00 89.19 111 PHE A C 1
ATOM 887 O O . PHE A 1 111 ? -13.120 3.298 2.437 1.00 89.19 111 PHE A O 1
ATOM 894 N N . TYR A 1 112 ? -12.442 1.205 2.009 1.00 91.25 112 TYR A N 1
ATOM 895 C CA . TYR A 1 112 ? -12.060 0.894 3.389 1.00 91.25 112 TYR A CA 1
ATOM 896 C C . TYR A 1 112 ? -10.948 1.798 3.934 1.00 91.25 112 TYR A C 1
ATOM 898 O O . TYR A 1 112 ? -10.979 2.159 5.109 1.00 91.25 112 TYR A O 1
ATOM 906 N N . VAL A 1 113 ? -9.974 2.182 3.099 1.00 91.31 113 VAL A N 1
ATOM 907 C CA . VAL A 1 113 ? -8.725 2.834 3.540 1.00 91.31 113 VAL A CA 1
ATOM 908 C C . VAL A 1 113 ? -8.982 4.114 4.326 1.00 91.31 113 VAL A C 1
ATOM 910 O O . VAL A 1 113 ? -8.463 4.260 5.432 1.00 91.31 113 VAL A O 1
ATOM 913 N N . LYS A 1 114 ? -9.846 5.004 3.829 1.00 87.25 114 LYS A N 1
ATOM 914 C CA . LYS A 1 114 ? -10.151 6.263 4.519 1.00 87.25 114 LYS A CA 1
ATOM 915 C C . LYS A 1 114 ? -10.676 6.043 5.942 1.00 87.25 114 LYS A C 1
ATOM 917 O O . LYS A 1 114 ? -10.345 6.809 6.845 1.00 87.25 114 LYS A O 1
ATOM 922 N N . ARG A 1 115 ? -11.495 5.006 6.151 1.00 88.44 115 ARG A N 1
ATOM 923 C CA . ARG A 1 115 ? -12.061 4.672 7.465 1.00 88.44 115 ARG A CA 1
ATOM 924 C C . ARG A 1 115 ? -11.072 3.895 8.335 1.00 88.44 115 ARG A C 1
ATOM 926 O O . ARG A 1 115 ? -11.014 4.135 9.535 1.00 88.44 115 ARG A O 1
ATOM 933 N N . LEU A 1 116 ? -10.256 3.027 7.742 1.00 92.44 116 LEU A N 1
ATOM 934 C CA . LEU A 1 116 ? -9.194 2.296 8.438 1.00 92.44 116 LEU A CA 1
ATOM 935 C C . LEU A 1 116 ? -8.139 3.244 9.027 1.00 92.44 116 LEU A C 1
ATOM 937 O O . LEU A 1 116 ? -7.770 3.085 10.185 1.00 92.44 116 LEU A O 1
ATOM 941 N N . PHE A 1 117 ? -7.750 4.301 8.309 1.00 90.06 117 PHE A N 1
ATOM 942 C CA . PHE A 1 117 ? -6.840 5.343 8.814 1.00 90.06 117 PHE A CA 1
ATOM 943 C C . PHE A 1 117 ? -7.425 6.228 9.927 1.00 90.06 117 PHE A C 1
ATOM 945 O O . PHE A 1 117 ? -6.751 7.129 10.416 1.00 90.06 117 PHE A O 1
ATOM 952 N N . GLN A 1 118 ? -8.665 5.989 10.355 1.00 85.94 118 GLN A N 1
ATOM 953 C CA . GLN A 1 118 ? -9.240 6.620 11.548 1.00 85.94 118 GLN A CA 1
ATOM 954 C C . GLN A 1 118 ? -9.101 5.734 12.791 1.00 85.94 118 GLN A C 1
ATOM 956 O O . GLN A 1 118 ? -9.479 6.155 13.884 1.00 85.94 118 GLN A O 1
ATOM 961 N N . ARG A 1 119 ? -8.575 4.511 12.639 1.00 86.44 119 ARG A N 1
ATOM 962 C CA . ARG A 1 119 ? -8.390 3.558 13.728 1.00 86.44 119 ARG A CA 1
ATOM 963 C C . ARG A 1 119 ? -6.930 3.468 14.154 1.00 86.44 119 ARG A C 1
ATOM 965 O O . ARG A 1 119 ? -6.022 3.372 13.330 1.00 86.44 119 ARG A O 1
ATOM 972 N N . GLU A 1 120 ? -6.716 3.440 15.463 1.00 86.12 120 GLU A N 1
ATOM 973 C CA . GLU A 1 120 ? -5.380 3.373 16.060 1.00 86.12 120 GLU A CA 1
ATOM 974 C C . GLU A 1 120 ? -4.677 2.033 15.788 1.00 86.12 120 GLU A C 1
ATOM 976 O O . GLU A 1 120 ? -3.483 2.009 15.492 1.00 86.12 120 GLU A O 1
ATOM 981 N N . ASP A 1 121 ? -5.410 0.918 15.851 1.00 89.94 121 ASP A N 1
ATOM 982 C CA . ASP A 1 121 ? -4.881 -0.426 15.589 1.00 89.94 121 ASP A CA 1
ATOM 983 C C . ASP A 1 121 ? -4.334 -0.567 14.160 1.00 89.94 121 ASP A C 1
ATOM 985 O O . ASP A 1 121 ? -3.249 -1.118 13.952 1.00 89.94 121 ASP A O 1
ATOM 989 N N . PHE A 1 122 ? -5.042 -0.002 13.185 1.00 92.75 122 PHE A N 1
ATOM 990 C CA . PHE A 1 122 ? -4.634 0.014 11.789 1.00 92.75 122 PHE A CA 1
ATOM 991 C C . PHE A 1 122 ? -3.410 0.903 11.548 1.00 92.75 122 PHE A C 1
ATOM 993 O O . PHE A 1 122 ? -2.453 0.452 10.918 1.00 92.75 122 PHE A O 1
ATOM 1000 N N . ILE A 1 123 ? -3.399 2.133 12.082 1.00 90.62 123 ILE A N 1
ATOM 1001 C CA . ILE A 1 123 ? -2.244 3.040 11.963 1.00 90.62 123 ILE A CA 1
ATOM 1002 C C . ILE A 1 123 ? -0.993 2.377 12.549 1.00 90.62 123 ILE A C 1
ATOM 1004 O O . ILE A 1 123 ? 0.046 2.343 11.892 1.00 90.62 123 ILE A O 1
ATOM 1008 N N . LYS A 1 124 ? -1.091 1.768 13.739 1.00 90.88 124 LYS A N 1
ATOM 1009 C CA . LYS A 1 124 ? 0.032 1.041 14.353 1.00 90.88 124 LYS A CA 1
ATOM 1010 C C . LYS A 1 124 ? 0.538 -0.092 13.463 1.00 90.88 124 LYS A C 1
ATOM 1012 O O . LYS A 1 124 ? 1.746 -0.225 13.279 1.00 90.88 124 LYS A O 1
ATOM 1017 N N . ALA A 1 125 ? -0.359 -0.896 12.888 1.00 95.69 125 ALA A N 1
ATOM 1018 C CA . ALA A 1 125 ? 0.029 -1.963 11.969 1.00 95.69 125 ALA A CA 1
ATOM 1019 C C . ALA A 1 125 ? 0.750 -1.413 10.726 1.00 95.69 125 ALA A C 1
ATOM 1021 O O . ALA A 1 125 ? 1.817 -1.911 10.370 1.00 95.69 125 ALA A O 1
ATOM 1022 N N . TYR A 1 126 ? 0.217 -0.354 10.114 1.00 96.38 126 TYR A N 1
ATOM 1023 C CA . TYR A 1 126 ? 0.804 0.312 8.951 1.00 96.38 126 TYR A CA 1
ATOM 1024 C C . TYR A 1 126 ? 2.218 0.844 9.240 1.00 96.38 126 TYR A C 1
ATOM 1026 O O . TYR A 1 126 ? 3.166 0.514 8.523 1.00 96.38 126 TYR A O 1
ATOM 1034 N N . ILE A 1 127 ? 2.387 1.586 10.342 1.00 95.38 127 ILE A N 1
ATOM 1035 C CA . ILE A 1 127 ? 3.682 2.130 10.780 1.00 95.38 127 ILE A CA 1
ATOM 1036 C C . ILE A 1 127 ? 4.683 1.003 11.059 1.00 95.38 127 ILE A C 1
ATOM 1038 O O . ILE A 1 127 ? 5.836 1.079 10.636 1.00 95.38 127 ILE A O 1
ATOM 1042 N N . ASN A 1 128 ? 4.257 -0.061 11.743 1.00 96.62 128 ASN A N 1
ATOM 1043 C CA . ASN A 1 128 ? 5.130 -1.189 12.070 1.00 96.62 128 ASN A CA 1
ATOM 1044 C C . ASN A 1 128 ? 5.629 -1.918 10.817 1.00 96.62 128 ASN A C 1
ATOM 1046 O O . ASN A 1 128 ? 6.798 -2.305 10.757 1.00 96.62 128 ASN A O 1
ATOM 1050 N N . ILE A 1 129 ? 4.771 -2.094 9.807 1.00 98.06 129 ILE A N 1
ATOM 1051 C CA . ILE A 1 129 ? 5.181 -2.687 8.530 1.00 98.06 129 ILE A CA 1
ATOM 1052 C C . ILE A 1 129 ? 6.194 -1.774 7.843 1.00 98.06 129 ILE A C 1
ATOM 1054 O O . ILE A 1 129 ? 7.238 -2.267 7.417 1.00 98.06 129 ILE A O 1
ATOM 1058 N N . TRP A 1 130 ? 5.940 -0.463 7.795 1.00 97.88 130 TRP A N 1
ATOM 1059 C CA . TRP A 1 130 ? 6.879 0.488 7.207 1.00 97.88 130 TRP A CA 1
ATOM 1060 C C . TRP A 1 130 ? 8.244 0.455 7.888 1.00 97.88 130 TRP A C 1
ATOM 1062 O O . TRP A 1 130 ? 9.244 0.212 7.219 1.00 97.88 130 TRP A O 1
ATOM 1072 N N . LYS A 1 131 ? 8.289 0.595 9.221 1.00 96.69 131 LYS A N 1
ATOM 1073 C CA . LYS A 1 131 ? 9.529 0.541 10.016 1.00 96.69 131 LYS A CA 1
ATOM 1074 C C . LYS A 1 131 ? 10.326 -0.744 9.750 1.00 96.69 131 LYS A C 1
ATOM 1076 O O . LYS A 1 131 ? 11.553 -0.708 9.737 1.00 96.69 131 LYS A O 1
ATOM 1081 N N . ARG A 1 132 ? 9.641 -1.868 9.503 1.00 97.81 132 ARG A N 1
ATOM 1082 C CA . ARG A 1 132 ? 10.272 -3.159 9.198 1.00 97.81 132 ARG A CA 1
ATOM 1083 C C . ARG A 1 132 ? 10.912 -3.211 7.810 1.00 97.81 132 ARG A C 1
ATOM 1085 O O . ARG A 1 132 ? 11.986 -3.786 7.686 1.00 97.81 132 ARG A O 1
ATOM 1092 N N . ILE A 1 133 ? 10.254 -2.678 6.780 1.00 97.69 133 ILE A N 1
ATOM 1093 C CA . ILE A 1 133 ? 10.704 -2.840 5.382 1.00 97.69 133 ILE A CA 1
ATOM 1094 C C . ILE A 1 133 ? 11.511 -1.649 4.861 1.00 97.69 133 ILE A C 1
ATOM 1096 O O . ILE A 1 133 ? 12.290 -1.807 3.926 1.00 97.69 133 ILE A O 1
ATOM 1100 N N . ARG A 1 134 ? 11.341 -0.469 5.470 1.00 97.00 134 ARG A N 1
ATOM 1101 C CA . ARG A 1 134 ? 11.853 0.837 5.028 1.00 97.00 134 ARG A CA 1
ATOM 1102 C C . ARG A 1 134 ? 13.265 0.788 4.450 1.00 97.00 134 ARG A C 1
ATOM 1104 O O . ARG A 1 134 ? 13.482 1.256 3.337 1.00 97.00 134 ARG A O 1
ATOM 1111 N N . ASN A 1 135 ? 14.206 0.227 5.204 1.00 97.50 135 ASN A N 1
ATOM 1112 C CA . ASN A 1 135 ? 15.629 0.272 4.861 1.00 97.50 135 ASN A CA 1
ATOM 1113 C C . ASN A 1 135 ? 15.990 -0.585 3.643 1.00 97.50 135 ASN A C 1
ATOM 1115 O O . ASN A 1 135 ? 17.049 -0.376 3.061 1.00 97.50 135 ASN A O 1
ATOM 1119 N N . ASN A 1 136 ? 15.114 -1.512 3.253 1.00 97.62 136 ASN A N 1
ATOM 1120 C CA . ASN A 1 136 ? 15.378 -2.452 2.174 1.00 97.62 136 ASN A CA 1
ATOM 1121 C C . ASN A 1 136 ? 14.590 -2.135 0.898 1.00 97.62 136 ASN A C 1
ATOM 1123 O O . ASN A 1 136 ? 14.978 -2.609 -0.162 1.00 97.62 136 ASN A O 1
ATOM 1127 N N . VAL A 1 137 ? 13.515 -1.332 0.965 1.00 97.69 137 VAL A N 1
ATOM 1128 C CA . VAL A 1 137 ? 12.623 -1.091 -0.191 1.00 97.69 137 VAL A CA 1
ATOM 1129 C C . VAL A 1 137 ? 13.402 -0.622 -1.419 1.00 97.69 137 VAL A C 1
ATOM 1131 O O . VAL A 1 137 ? 13.207 -1.155 -2.506 1.00 97.69 137 VAL A O 1
ATOM 1134 N N . TYR A 1 138 ? 14.292 0.361 -1.253 1.00 98.31 138 TYR A N 1
ATOM 1135 C CA . TYR A 1 138 ? 15.075 0.887 -2.370 1.00 98.31 138 TYR A CA 1
ATOM 1136 C C . TYR A 1 138 ? 15.999 -0.178 -2.968 1.00 98.31 138 TYR A C 1
ATOM 1138 O O . TYR A 1 138 ? 15.968 -0.406 -4.174 1.00 98.31 138 TYR A O 1
ATOM 1146 N N . SER A 1 139 ? 16.807 -0.839 -2.133 1.00 98.00 139 SER A N 1
ATOM 1147 C CA . SER A 1 139 ? 17.782 -1.822 -2.606 1.00 98.00 139 SER A CA 1
ATOM 1148 C C . SER A 1 139 ? 17.107 -3.033 -3.239 1.00 98.00 139 SER A C 1
ATOM 1150 O O . SER A 1 139 ? 17.499 -3.420 -4.328 1.00 98.00 139 SER A O 1
ATOM 1152 N N . GLU A 1 140 ? 16.053 -3.579 -2.627 1.00 97.88 140 GLU A N 1
ATOM 1153 C CA . GLU A 1 140 ? 15.353 -4.755 -3.160 1.00 97.88 140 GLU A CA 1
ATOM 1154 C C . GLU A 1 140 ? 14.712 -4.468 -4.525 1.00 97.88 140 GLU A C 1
ATOM 1156 O O . GLU A 1 140 ? 14.802 -5.290 -5.436 1.00 97.88 140 GLU A O 1
ATOM 1161 N N . VAL A 1 141 ? 14.111 -3.284 -4.706 1.00 97.25 141 VAL A N 1
ATOM 1162 C CA . VAL A 1 141 ? 13.545 -2.893 -6.005 1.00 97.25 141 VAL A CA 1
ATOM 1163 C C . VAL A 1 141 ? 14.641 -2.694 -7.046 1.00 97.25 141 VAL A C 1
ATOM 1165 O O . VAL A 1 141 ? 14.516 -3.186 -8.167 1.00 97.25 141 VAL A O 1
ATOM 1168 N N . MET A 1 142 ? 15.708 -1.971 -6.702 1.00 98.19 142 MET A N 1
ATOM 1169 C CA . MET A 1 142 ? 16.776 -1.693 -7.660 1.00 98.19 142 MET A CA 1
ATOM 1170 C C . MET A 1 142 ? 17.555 -2.955 -8.035 1.00 98.19 142 MET A C 1
ATOM 1172 O O . MET A 1 142 ? 17.896 -3.111 -9.205 1.00 98.19 142 MET A O 1
ATOM 1176 N N . ASP A 1 143 ? 17.770 -3.879 -7.099 1.00 98.38 143 ASP A N 1
ATOM 1177 C CA . ASP A 1 143 ? 18.400 -5.172 -7.370 1.00 98.38 143 ASP A CA 1
ATOM 1178 C C . ASP A 1 143 ? 17.582 -5.982 -8.388 1.00 98.38 143 ASP A C 1
ATOM 1180 O O . ASP A 1 143 ? 18.144 -6.514 -9.348 1.00 98.38 143 ASP A O 1
ATOM 1184 N N . GLU A 1 144 ? 16.251 -6.023 -8.248 1.00 97.25 144 GLU A N 1
ATOM 1185 C CA . GLU A 1 144 ? 15.384 -6.714 -9.210 1.00 97.25 144 GLU A CA 1
ATOM 1186 C C . GLU A 1 144 ? 15.371 -6.008 -10.574 1.00 97.25 144 GLU A C 1
ATOM 1188 O O . GLU A 1 144 ? 15.491 -6.658 -11.612 1.00 97.25 144 GLU A O 1
ATOM 1193 N N . VAL A 1 145 ? 15.299 -4.673 -10.599 1.00 96.94 145 VAL A N 1
ATOM 1194 C CA . VAL A 1 145 ? 15.342 -3.880 -11.841 1.00 96.94 145 VAL A CA 1
ATOM 1195 C C . VAL A 1 145 ? 16.651 -4.102 -12.605 1.00 96.94 145 VAL A C 1
ATOM 1197 O O . VAL A 1 145 ? 16.627 -4.331 -13.817 1.00 96.94 145 VAL A O 1
ATOM 1200 N N . LEU A 1 146 ? 17.790 -4.084 -11.911 1.00 97.50 146 LEU A N 1
ATOM 1201 C CA . LEU A 1 146 ? 19.099 -4.353 -12.509 1.00 97.50 146 LEU A CA 1
ATOM 1202 C C . LEU A 1 146 ? 19.218 -5.818 -12.953 1.00 97.50 146 LEU A C 1
ATOM 1204 O O . LEU A 1 146 ? 19.754 -6.095 -14.027 1.00 97.50 146 LEU A O 1
ATOM 1208 N N . SER A 1 147 ? 18.649 -6.759 -12.194 1.00 97.81 147 SER A N 1
ATOM 1209 C CA . SER A 1 147 ? 18.592 -8.167 -12.598 1.00 97.81 147 SER A CA 1
ATOM 1210 C C . SER A 1 147 ? 17.763 -8.371 -13.871 1.00 97.81 147 SER A C 1
ATOM 1212 O O . SER A 1 147 ? 18.156 -9.137 -14.756 1.00 97.81 147 SER A O 1
ATOM 1214 N N . LEU A 1 148 ? 16.635 -7.668 -14.006 1.00 96.12 148 LEU A N 1
ATOM 1215 C CA . LEU A 1 148 ? 15.806 -7.675 -15.212 1.00 96.12 148 LEU A CA 1
ATOM 1216 C C . LEU A 1 148 ? 16.538 -7.052 -16.403 1.00 96.12 148 LEU A C 1
ATOM 1218 O O . LEU A 1 148 ? 16.478 -7.604 -17.504 1.00 96.12 148 LEU A O 1
ATOM 1222 N N . GLN A 1 149 ? 17.268 -5.953 -16.198 1.00 96.38 149 GLN A N 1
ATOM 1223 C CA . GLN A 1 149 ? 18.113 -5.355 -17.232 1.00 96.38 149 GLN A CA 1
ATOM 1224 C C . GLN A 1 149 ? 19.162 -6.355 -17.736 1.00 96.38 149 GLN A C 1
ATOM 1226 O O . GLN A 1 149 ? 19.286 -6.550 -18.945 1.00 96.38 149 GLN A O 1
ATOM 1231 N N . GLU A 1 150 ? 19.875 -7.024 -16.828 1.00 97.19 150 GLU A N 1
ATOM 1232 C CA . GLU A 1 150 ? 20.911 -8.001 -17.171 1.00 97.19 150 GLU A CA 1
ATOM 1233 C C . GLU A 1 150 ? 20.333 -9.200 -17.936 1.00 97.19 150 GLU A C 1
ATOM 1235 O O . GLU A 1 150 ? 20.841 -9.587 -18.990 1.00 97.19 150 GLU A O 1
ATOM 1240 N N . LYS A 1 151 ? 19.243 -9.786 -17.429 1.00 97.75 151 LYS A N 1
ATOM 1241 C CA . LYS A 1 151 ? 18.674 -11.024 -17.981 1.00 97.75 151 LYS A CA 1
ATOM 1242 C C . LYS A 1 151 ? 17.838 -10.795 -19.237 1.00 97.75 151 LYS A C 1
ATOM 1244 O O . LYS A 1 151 ? 17.776 -11.674 -20.096 1.00 97.75 151 LYS A O 1
ATOM 1249 N N . GLN A 1 152 ? 17.133 -9.666 -19.318 1.00 97.06 152 GLN A N 1
ATOM 1250 C CA . GLN A 1 152 ? 16.056 -9.447 -20.290 1.00 97.06 152 GLN A CA 1
ATOM 1251 C C . GLN A 1 152 ? 16.112 -8.088 -20.996 1.00 97.06 152 GLN A C 1
ATOM 1253 O O . GLN A 1 152 ? 15.269 -7.832 -21.855 1.00 97.06 152 GLN A O 1
ATOM 1258 N N . GLY A 1 153 ? 17.103 -7.232 -20.724 1.00 96.12 153 GLY A N 1
ATOM 1259 C CA . GLY A 1 153 ? 17.138 -5.858 -21.238 1.00 96.12 153 GLY A CA 1
ATOM 1260 C C . GLY A 1 153 ? 17.001 -5.749 -22.760 1.00 96.12 153 GLY A C 1
ATOM 1261 O O . GLY A 1 153 ? 16.225 -4.932 -23.255 1.00 96.12 153 GLY A O 1
ATOM 1262 N N . LYS A 1 154 ? 17.663 -6.637 -23.519 1.00 95.75 154 LYS A N 1
ATOM 1263 C CA . LYS A 1 154 ? 17.506 -6.692 -24.984 1.00 95.75 154 LYS A CA 1
ATOM 1264 C C . LYS A 1 154 ? 16.065 -7.008 -25.395 1.00 95.75 154 LYS A C 1
ATOM 1266 O O . LYS A 1 154 ? 15.522 -6.331 -26.260 1.00 95.75 154 LYS A O 1
ATOM 1271 N N . ALA A 1 155 ? 15.458 -8.028 -24.786 1.00 96.56 155 ALA A N 1
ATOM 1272 C CA . ALA A 1 155 ? 14.095 -8.440 -25.110 1.00 96.56 155 ALA A CA 1
ATOM 1273 C C . ALA A 1 155 ? 13.082 -7.335 -24.776 1.00 96.56 155 ALA A C 1
ATOM 1275 O O . ALA A 1 155 ? 12.199 -7.063 -25.581 1.00 96.56 155 ALA A O 1
ATOM 1276 N N . ILE A 1 156 ? 13.255 -6.644 -23.644 1.00 94.69 156 ILE A N 1
ATOM 1277 C CA . ILE A 1 156 ? 12.426 -5.493 -23.257 1.00 94.69 156 ILE A CA 1
ATOM 1278 C C . ILE A 1 156 ? 12.506 -4.389 -24.319 1.00 94.69 156 ILE A C 1
ATOM 1280 O O . ILE A 1 156 ? 11.472 -3.899 -24.772 1.00 94.69 156 ILE A O 1
ATOM 1284 N N . MET A 1 157 ? 13.715 -4.021 -24.756 1.00 94.81 157 MET A N 1
ATOM 1285 C CA . MET A 1 157 ? 13.896 -2.981 -25.775 1.00 94.81 157 MET A CA 1
ATOM 1286 C C . MET A 1 157 ? 13.339 -3.384 -27.142 1.00 94.81 157 MET A C 1
ATOM 1288 O O . MET A 1 157 ? 12.729 -2.556 -27.817 1.00 94.81 157 MET A O 1
ATOM 1292 N N . ASP A 1 158 ? 13.508 -4.642 -27.549 1.00 94.81 158 ASP A N 1
ATOM 1293 C CA . ASP A 1 158 ? 12.933 -5.147 -28.798 1.00 94.81 158 ASP A CA 1
ATOM 1294 C C . ASP A 1 158 ? 11.395 -5.123 -28.755 1.00 94.81 158 ASP A C 1
ATOM 1296 O O . ASP A 1 158 ? 10.767 -4.669 -29.712 1.00 94.81 158 ASP A O 1
ATOM 1300 N N . CYS A 1 159 ? 10.783 -5.531 -27.635 1.00 93.44 159 CYS A N 1
ATOM 1301 C CA . CYS A 1 159 ? 9.334 -5.457 -27.438 1.00 93.44 159 CYS A CA 1
ATOM 1302 C C . CYS A 1 159 ? 8.815 -4.016 -27.511 1.00 93.44 159 CYS A C 1
ATOM 1304 O O . CYS A 1 159 ? 7.833 -3.766 -28.204 1.00 93.44 159 CYS A O 1
ATOM 1306 N N . ARG A 1 160 ? 9.488 -3.061 -26.855 1.00 92.12 160 ARG A N 1
ATOM 1307 C CA . ARG A 1 160 ? 9.103 -1.636 -26.883 1.00 92.12 160 ARG A CA 1
ATOM 1308 C C . ARG A 1 160 ? 9.165 -1.040 -28.286 1.00 92.12 160 ARG A C 1
ATOM 1310 O O . ARG A 1 160 ? 8.257 -0.320 -28.682 1.00 92.12 160 ARG A O 1
ATOM 1317 N N . ARG A 1 161 ? 10.217 -1.354 -29.049 1.00 92.62 161 ARG A N 1
ATOM 1318 C CA . ARG A 1 161 ? 10.348 -0.908 -30.448 1.00 92.62 161 ARG A CA 1
ATOM 1319 C C . ARG A 1 161 ? 9.240 -1.487 -31.320 1.00 92.62 161 ARG A C 1
ATOM 1321 O O . ARG A 1 161 ? 8.636 -0.760 -32.098 1.00 92.62 161 ARG A O 1
ATOM 1328 N N . LEU A 1 162 ? 8.941 -2.776 -31.154 1.00 93.75 162 LEU A N 1
ATOM 1329 C CA . LEU A 1 162 ? 7.858 -3.424 -31.887 1.00 93.75 162 LEU A CA 1
ATOM 1330 C C . LEU A 1 162 ? 6.491 -2.818 -31.529 1.00 93.75 162 LEU A C 1
ATOM 1332 O O . LEU A 1 162 ? 5.671 -2.593 -32.414 1.00 93.75 162 LEU A O 1
ATOM 1336 N N . GLU A 1 163 ? 6.238 -2.528 -30.252 1.00 91.62 163 GLU A N 1
ATOM 1337 C CA . GLU A 1 163 ? 5.010 -1.862 -29.810 1.00 91.62 163 GLU A CA 1
ATOM 1338 C C . GLU A 1 163 ? 4.874 -0.451 -30.396 1.00 91.62 163 GLU A C 1
ATOM 1340 O O . GLU A 1 163 ? 3.796 -0.090 -30.875 1.00 91.62 163 GLU A O 1
ATOM 1345 N N . GLU A 1 164 ? 5.955 0.331 -30.418 1.00 92.00 164 GLU A N 1
ATOM 1346 C CA . GLU A 1 164 ? 5.983 1.650 -31.055 1.00 92.00 164 GLU A CA 1
ATOM 1347 C C . GLU A 1 164 ? 5.662 1.555 -32.555 1.00 92.00 164 GLU A C 1
ATOM 1349 O O . GLU A 1 164 ? 4.802 2.284 -33.057 1.00 92.00 164 GLU A O 1
ATOM 1354 N N . GLU A 1 165 ? 6.286 0.613 -33.268 1.00 92.69 165 GLU A N 1
ATOM 1355 C CA . GLU A 1 165 ? 6.053 0.384 -34.698 1.00 92.69 165 GLU A CA 1
ATOM 1356 C C . GLU A 1 165 ? 4.608 -0.040 -35.004 1.00 92.69 165 GLU A C 1
ATOM 1358 O O . GLU A 1 165 ? 4.002 0.448 -35.967 1.00 92.69 165 GLU A O 1
ATOM 1363 N N . LEU A 1 166 ? 4.049 -0.942 -34.190 1.00 93.06 166 LEU A N 1
ATOM 1364 C CA . LEU A 1 166 ? 2.714 -1.506 -34.390 1.00 93.06 166 LEU A CA 1
ATOM 1365 C C . LEU A 1 166 ? 1.601 -0.536 -33.989 1.00 93.06 166 LEU A C 1
ATOM 1367 O O . LEU A 1 166 ? 0.617 -0.394 -34.717 1.00 93.06 166 LEU A O 1
ATOM 1371 N N . THR A 1 167 ? 1.728 0.103 -32.826 1.00 90.69 167 THR A N 1
ATOM 1372 C CA . THR A 1 167 ? 0.644 0.898 -32.232 1.00 90.69 167 THR A CA 1
ATOM 1373 C C . THR A 1 167 ? 0.735 2.370 -32.604 1.00 90.69 167 THR A C 1
ATOM 1375 O O . THR A 1 167 ? -0.299 3.012 -32.777 1.00 90.69 167 THR A O 1
ATOM 1378 N N . LYS A 1 168 ? 1.952 2.922 -32.723 1.00 86.31 168 LYS A N 1
ATOM 1379 C CA . LYS A 1 168 ? 2.234 4.366 -32.832 1.00 86.31 168 LYS A CA 1
ATOM 1380 C C . LYS A 1 168 ? 1.665 5.217 -31.686 1.00 86.31 168 LYS A C 1
ATOM 1382 O O . LYS A 1 168 ? 1.659 6.443 -31.787 1.00 86.31 168 LYS A O 1
ATOM 1387 N N . TYR A 1 169 ? 1.168 4.583 -30.623 1.00 76.75 169 TYR A N 1
ATOM 1388 C CA . TYR A 1 169 ? 0.581 5.249 -29.459 1.00 76.75 169 TYR A CA 1
ATOM 1389 C C . TYR A 1 169 ? 1.601 5.445 -28.340 1.00 76.75 169 TYR A C 1
ATOM 1391 O O . TYR A 1 169 ? 1.534 6.445 -27.625 1.00 76.75 169 TYR A O 1
ATOM 1399 N N . TYR A 1 170 ? 2.555 4.522 -28.214 1.00 77.12 170 TYR A N 1
ATOM 1400 C CA . TYR A 1 170 ? 3.593 4.551 -27.193 1.00 77.12 170 TYR A CA 1
ATOM 1401 C C . TYR A 1 170 ? 4.956 4.737 -27.852 1.00 77.12 170 TYR A C 1
ATOM 1403 O O . TYR A 1 170 ? 5.322 3.981 -28.747 1.00 77.12 170 TYR A O 1
ATOM 1411 N N . LEU A 1 171 ? 5.690 5.760 -27.419 1.00 79.88 171 LEU A N 1
ATOM 1412 C CA . LEU A 1 171 ? 7.083 5.951 -27.816 1.00 79.88 171 LEU A CA 1
ATOM 1413 C C . LEU A 1 171 ? 7.958 5.026 -26.974 1.00 79.88 171 LEU A C 1
ATOM 1415 O O . LEU A 1 171 ? 7.770 4.952 -25.755 1.00 79.88 171 LEU A O 1
ATOM 141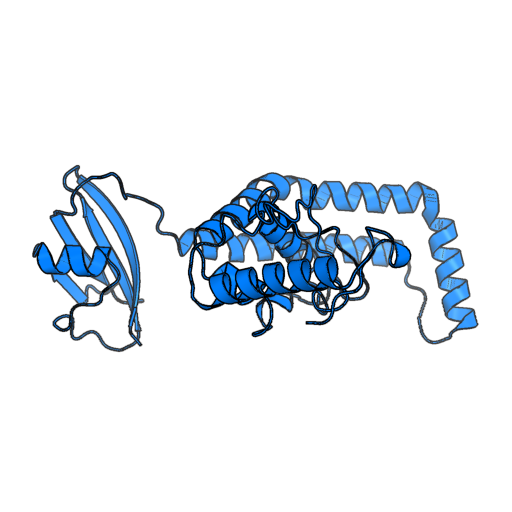9 N N . SER A 1 172 ? 8.911 4.335 -27.602 1.00 77.12 172 SER A N 1
ATOM 1420 C CA . SER A 1 172 ? 9.867 3.533 -26.851 1.00 77.12 172 SER A CA 1
ATOM 1421 C C . SER A 1 172 ? 10.700 4.439 -25.943 1.00 77.12 172 SER A C 1
ATOM 1423 O O . SER A 1 172 ? 11.266 5.446 -26.363 1.00 77.12 172 SER A O 1
ATOM 1425 N N . VAL A 1 173 ? 10.737 4.083 -24.661 1.00 81.75 173 VAL A N 1
ATOM 1426 C CA . VAL A 1 173 ? 11.591 4.725 -23.659 1.00 81.75 173 VAL A CA 1
ATOM 1427 C C . VAL A 1 173 ? 12.833 3.870 -23.495 1.00 81.75 173 VAL A C 1
ATOM 1429 O O . VAL A 1 173 ? 12.725 2.637 -23.390 1.00 81.75 173 VAL A O 1
ATOM 1432 N N . ASP A 1 174 ? 13.994 4.517 -23.467 1.00 89.69 174 ASP A N 1
ATOM 1433 C CA . ASP A 1 174 ? 15.250 3.824 -23.235 1.00 89.69 174 ASP A CA 1
ATOM 1434 C C . ASP A 1 174 ? 15.250 3.132 -21.864 1.00 89.69 174 ASP A C 1
ATOM 1436 O O . ASP A 1 174 ? 14.621 3.578 -20.897 1.00 89.69 174 ASP A O 1
ATOM 1440 N N . LEU A 1 175 ? 15.901 1.975 -21.790 1.00 92.75 175 LEU A N 1
ATOM 1441 C CA . LEU A 1 175 ? 15.911 1.191 -20.566 1.00 92.75 175 LEU A CA 1
ATOM 1442 C C . LEU A 1 175 ? 16.680 1.904 -19.449 1.00 92.75 175 LEU A C 1
ATOM 1444 O O . LEU A 1 175 ? 16.214 1.877 -18.314 1.00 92.75 175 LEU A O 1
ATOM 1448 N N . GLU A 1 176 ? 17.791 2.577 -19.753 1.00 93.56 176 GLU A N 1
ATOM 1449 C CA . GLU A 1 176 ? 18.575 3.330 -18.767 1.00 93.56 176 GLU A CA 1
ATOM 1450 C C . GLU A 1 176 ? 17.763 4.510 -18.220 1.00 93.56 176 GLU A C 1
ATOM 1452 O O . GLU A 1 176 ? 17.626 4.662 -17.007 1.00 93.56 176 GLU A O 1
ATOM 1457 N N . GLU A 1 177 ? 17.096 5.265 -19.099 1.00 93.94 177 GLU A N 1
ATOM 1458 C CA . GLU A 1 177 ? 16.198 6.357 -18.695 1.00 93.94 177 GLU A CA 1
ATOM 1459 C C . GLU A 1 177 ? 15.050 5.868 -17.798 1.00 93.94 177 GLU A C 1
ATOM 1461 O O . GLU A 1 177 ? 14.626 6.553 -16.854 1.00 93.94 177 GLU A O 1
ATOM 1466 N N . ASN A 1 178 ? 14.524 4.671 -18.075 1.00 93.69 178 ASN A N 1
ATOM 1467 C CA . ASN A 1 178 ? 13.488 4.078 -17.246 1.00 93.69 178 ASN A CA 1
ATOM 1468 C C . ASN A 1 178 ? 14.029 3.660 -15.872 1.00 93.69 178 ASN A C 1
ATOM 1470 O O . ASN A 1 178 ? 13.354 3.927 -14.876 1.00 93.69 178 ASN A O 1
ATOM 1474 N N . ILE A 1 179 ? 15.217 3.055 -15.804 1.00 96.81 179 ILE A N 1
ATOM 1475 C CA . ILE A 1 179 ? 15.878 2.671 -14.546 1.00 96.81 179 ILE A CA 1
ATOM 1476 C C . ILE A 1 179 ? 16.126 3.910 -13.679 1.00 96.81 179 ILE A C 1
ATOM 1478 O O . ILE A 1 179 ? 15.730 3.930 -12.511 1.00 96.81 179 ILE A O 1
ATOM 1482 N N . ASP A 1 180 ? 16.660 4.981 -14.266 1.00 97.00 180 ASP A N 1
ATOM 1483 C CA . ASP A 1 180 ? 16.875 6.261 -13.583 1.00 97.00 180 ASP A CA 1
ATOM 1484 C C . ASP A 1 180 ? 15.566 6.873 -13.072 1.00 97.00 180 ASP A C 1
ATOM 1486 O O . ASP A 1 180 ? 15.517 7.530 -12.030 1.00 97.00 180 ASP A O 1
ATOM 1490 N N . SER A 1 181 ? 14.470 6.684 -13.807 1.00 95.62 181 SER A N 1
ATOM 1491 C CA . SER A 1 181 ? 13.148 7.154 -13.386 1.00 95.62 181 SER A CA 1
ATOM 1492 C C . SER A 1 181 ? 12.592 6.350 -12.210 1.00 95.62 181 SER A C 1
ATOM 1494 O O . SER A 1 181 ? 12.003 6.945 -11.307 1.00 95.62 181 SER A O 1
ATOM 1496 N N . VAL A 1 182 ? 12.806 5.030 -12.183 1.00 97.06 182 VAL A N 1
ATOM 1497 C CA . VAL A 1 182 ? 12.421 4.172 -11.050 1.00 97.06 182 VAL A CA 1
ATOM 1498 C C . VAL A 1 182 ? 13.237 4.531 -9.811 1.00 97.06 182 VAL A C 1
ATOM 1500 O O . VAL A 1 182 ? 12.650 4.780 -8.760 1.00 97.06 182 VAL A O 1
ATOM 1503 N N . SER A 1 183 ? 14.561 4.648 -9.940 1.00 98.19 183 SER A N 1
ATOM 1504 C CA . SER A 1 183 ? 15.441 5.047 -8.835 1.00 98.19 183 SER A CA 1
ATOM 1505 C C . SER A 1 183 ? 14.991 6.378 -8.217 1.00 98.19 183 SER A C 1
ATOM 1507 O O . SER A 1 183 ? 14.668 6.426 -7.028 1.00 98.19 183 SER A O 1
ATOM 1509 N N . ARG A 1 184 ? 14.814 7.427 -9.037 1.00 98.06 184 ARG A N 1
ATOM 1510 C CA . ARG A 1 184 ? 14.347 8.745 -8.565 1.00 98.06 184 ARG A CA 1
ATOM 1511 C C . ARG A 1 184 ? 12.961 8.702 -7.924 1.00 98.06 184 ARG A C 1
ATOM 1513 O O . ARG A 1 184 ? 12.707 9.439 -6.964 1.00 98.06 184 ARG A O 1
ATOM 1520 N N . TRP A 1 185 ? 12.045 7.879 -8.447 1.00 98.19 185 TRP A N 1
ATOM 1521 C CA . TRP A 1 185 ? 10.746 7.678 -7.804 1.00 98.19 185 TRP A CA 1
ATOM 1522 C C . TRP A 1 185 ? 10.948 7.147 -6.393 1.00 98.19 185 TRP A C 1
ATOM 1524 O O . TRP A 1 185 ? 10.478 7.774 -5.449 1.00 98.19 185 TRP A O 1
ATOM 1534 N N . PHE A 1 186 ? 11.662 6.030 -6.241 1.00 98.44 186 PHE A N 1
ATOM 1535 C CA . PHE A 1 186 ? 11.805 5.408 -4.936 1.00 98.44 186 PHE A CA 1
ATOM 1536 C C . PHE A 1 186 ? 12.546 6.309 -3.963 1.00 98.44 186 PHE A C 1
ATOM 1538 O O . PHE A 1 186 ? 12.010 6.496 -2.885 1.00 98.44 186 PHE A O 1
ATOM 1545 N N . GLU A 1 187 ? 13.659 6.953 -4.326 1.00 97.38 187 GLU A N 1
ATOM 1546 C CA . GLU A 1 187 ? 14.363 7.899 -3.440 1.00 97.38 187 GLU A CA 1
ATOM 1547 C C . GLU A 1 187 ? 13.433 8.996 -2.899 1.00 97.38 187 GLU A C 1
ATOM 1549 O O . GLU A 1 187 ? 13.317 9.198 -1.685 1.00 97.38 187 GLU A O 1
ATOM 1554 N N . SER A 1 188 ? 12.723 9.682 -3.799 1.00 97.50 188 SER A N 1
ATOM 1555 C CA . SER A 1 188 ? 11.823 10.774 -3.419 1.00 97.50 188 SER A CA 1
ATOM 1556 C C . SER A 1 188 ? 10.602 10.283 -2.643 1.00 97.50 188 SER A C 1
ATOM 1558 O O . SER A 1 188 ? 10.175 10.917 -1.676 1.00 97.50 188 SER A O 1
ATOM 1560 N N . ARG A 1 189 ? 10.042 9.135 -3.033 1.00 98.00 189 ARG A N 1
ATOM 1561 C CA . ARG A 1 189 ? 8.839 8.569 -2.427 1.00 98.00 189 ARG A CA 1
ATOM 1562 C C . ARG A 1 189 ? 9.099 8.043 -1.028 1.00 98.00 189 ARG A C 1
ATOM 1564 O O . ARG A 1 189 ? 8.287 8.263 -0.137 1.00 98.00 189 ARG A O 1
ATOM 1571 N N . ILE A 1 190 ? 10.237 7.390 -0.845 1.00 98.31 190 ILE A N 1
ATOM 1572 C CA . ILE A 1 190 ? 10.771 6.937 0.434 1.00 98.31 190 ILE A CA 1
ATOM 1573 C C . ILE A 1 190 ? 10.942 8.163 1.340 1.00 98.31 190 ILE A C 1
ATOM 1575 O O . ILE A 1 190 ? 10.322 8.211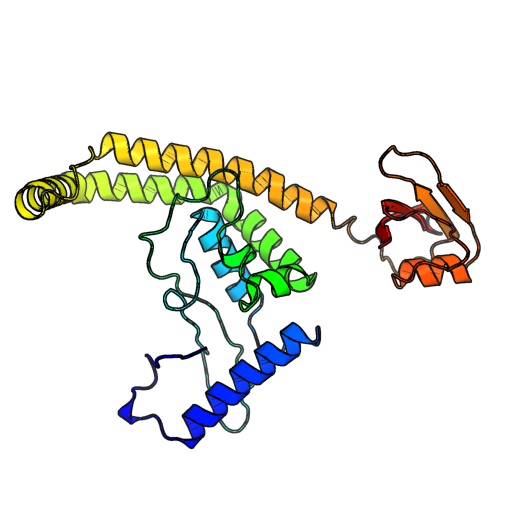 2.403 1.00 98.31 190 ILE A O 1
ATOM 1579 N N . ALA A 1 191 ? 11.670 9.203 0.932 1.00 96.50 191 ALA A N 1
ATOM 1580 C CA . ALA A 1 191 ? 11.808 10.416 1.749 1.00 96.50 191 ALA A CA 1
ATOM 1581 C C . ALA A 1 191 ? 10.452 11.036 2.148 1.00 96.50 191 ALA A C 1
ATOM 1583 O O . ALA A 1 191 ? 10.231 11.346 3.316 1.00 96.50 191 ALA A O 1
ATOM 1584 N N . TRP A 1 192 ? 9.517 11.138 1.200 1.00 96.00 192 TRP A N 1
ATOM 1585 C CA . TRP A 1 192 ? 8.181 11.669 1.465 1.00 96.00 192 TRP A CA 1
ATOM 1586 C C . TRP A 1 192 ? 7.377 10.796 2.442 1.00 96.00 192 TRP A C 1
ATOM 1588 O O . TRP A 1 192 ? 6.780 11.321 3.377 1.00 96.00 192 TRP A O 1
ATOM 1598 N N . LEU A 1 193 ? 7.377 9.469 2.269 1.00 95.19 193 LEU A N 1
ATOM 1599 C CA . LEU A 1 193 ? 6.671 8.551 3.167 1.00 95.19 193 LEU A CA 1
ATOM 1600 C C . LEU A 1 193 ? 7.213 8.611 4.595 1.00 95.19 193 LEU A C 1
ATOM 1602 O O . LEU A 1 193 ? 6.416 8.537 5.523 1.00 95.19 193 LEU A O 1
ATOM 1606 N N . ASP A 1 194 ? 8.524 8.780 4.779 1.00 95.31 194 ASP A N 1
ATOM 1607 C CA . ASP A 1 194 ? 9.103 8.965 6.115 1.00 95.31 194 ASP A CA 1
ATOM 1608 C C . ASP A 1 194 ? 8.539 10.200 6.801 1.00 95.31 194 ASP A C 1
ATOM 1610 O O . ASP A 1 194 ? 8.039 10.089 7.915 1.00 95.31 194 ASP A O 1
ATOM 1614 N N . GLU A 1 195 ? 8.542 11.345 6.116 1.00 90.00 195 GLU A N 1
ATOM 1615 C CA . GLU A 1 195 ? 8.002 12.589 6.665 1.00 90.00 195 GLU A CA 1
ATOM 1616 C C . GLU A 1 195 ? 6.524 12.432 7.047 1.00 90.00 195 GLU A C 1
ATOM 1618 O O . GLU A 1 195 ? 6.094 12.840 8.126 1.00 90.00 195 GLU A O 1
ATOM 1623 N N . GLN A 1 196 ? 5.726 11.817 6.174 1.00 87.81 196 GLN A N 1
ATOM 1624 C CA . GLN A 1 196 ? 4.301 11.665 6.435 1.00 87.81 196 GLN A CA 1
ATOM 1625 C C . GLN A 1 196 ? 3.997 10.652 7.545 1.00 87.81 196 GLN A C 1
ATOM 1627 O O . GLN A 1 196 ? 3.091 10.866 8.350 1.00 87.81 196 GLN A O 1
ATOM 1632 N N . ILE A 1 197 ? 4.738 9.545 7.598 1.00 87.06 197 ILE A N 1
ATOM 1633 C CA . ILE A 1 197 ? 4.561 8.511 8.619 1.00 87.06 197 ILE A CA 1
ATOM 1634 C C . ILE A 1 197 ? 5.075 9.001 9.972 1.00 87.06 197 ILE A C 1
ATOM 1636 O O . ILE A 1 197 ? 4.439 8.734 10.988 1.00 87.06 197 ILE A O 1
ATOM 1640 N N . GLU A 1 198 ? 6.151 9.784 10.003 1.00 82.19 198 GLU A N 1
ATOM 1641 C CA . GLU A 1 198 ? 6.594 10.471 11.214 1.00 82.19 198 GLU A CA 1
ATOM 1642 C C . GLU A 1 198 ? 5.505 11.418 11.732 1.00 82.19 198 GLU A C 1
ATOM 1644 O O . GLU A 1 198 ? 5.224 11.428 12.924 1.00 82.19 198 GLU A O 1
ATOM 1649 N N . GLN A 1 199 ? 4.792 12.141 10.861 1.00 74.44 199 GLN A N 1
ATOM 1650 C CA . GLN A 1 199 ? 3.645 12.963 11.276 1.00 74.44 199 GLN A CA 1
ATOM 1651 C C . GLN A 1 199 ? 2.469 12.137 11.828 1.00 74.44 199 GLN A C 1
ATOM 1653 O O . GLN A 1 199 ? 1.742 12.620 12.703 1.00 74.44 199 GLN A O 1
ATOM 1658 N N . MET A 1 200 ? 2.276 10.901 11.354 1.00 74.94 200 MET A N 1
ATOM 1659 C CA . MET A 1 200 ? 1.304 9.963 11.932 1.00 74.94 200 MET A CA 1
ATOM 1660 C C . MET A 1 200 ? 1.747 9.499 13.320 1.00 74.94 200 MET A C 1
ATOM 1662 O O . MET A 1 200 ? 0.928 9.500 14.239 1.00 74.94 200 MET A O 1
ATOM 1666 N N . ASP A 1 201 ? 3.035 9.189 13.486 1.00 56.72 201 ASP A N 1
ATOM 1667 C CA . ASP A 1 201 ? 3.649 8.850 14.776 1.00 56.72 201 ASP A CA 1
ATOM 1668 C C . ASP A 1 201 ? 3.532 10.041 15.741 1.00 56.72 201 ASP A C 1
ATOM 1670 O O . ASP A 1 201 ? 3.105 9.876 16.869 1.00 56.72 201 ASP A O 1
ATOM 1674 N N . LEU A 1 202 ? 3.752 11.278 15.282 1.00 42.06 202 LEU A N 1
ATOM 1675 C CA . LEU A 1 202 ? 3.610 12.505 16.082 1.00 42.06 202 LEU A CA 1
ATOM 1676 C C . LEU A 1 202 ? 2.152 12.853 16.428 1.00 42.06 202 LEU A C 1
ATOM 1678 O O . LEU A 1 202 ? 1.895 13.579 17.393 1.00 42.06 202 LEU A O 1
ATOM 1682 N N . SER A 1 203 ? 1.180 12.345 15.663 1.00 43.41 203 SER A N 1
ATOM 1683 C CA . SER A 1 203 ? -0.239 12.407 16.040 1.00 43.41 203 SER A CA 1
ATOM 1684 C C . SER A 1 203 ? -0.575 11.436 17.181 1.00 43.41 203 SER A C 1
ATOM 1686 O O . SER A 1 203 ? -1.517 11.682 17.940 1.00 43.41 203 SER A O 1
ATOM 1688 N N . GLY A 1 204 ? 0.264 10.412 17.362 1.00 38.41 204 GLY A N 1
ATOM 1689 C CA . GLY A 1 204 ? 0.421 9.637 18.578 1.00 38.41 204 GLY A CA 1
ATOM 1690 C C . GLY A 1 204 ? 1.482 10.267 19.473 1.00 38.41 204 GLY A C 1
ATOM 1691 O O . GLY A 1 204 ? 2.614 9.805 19.539 1.00 38.41 204 GLY A O 1
ATOM 1692 N N . CYS A 1 205 ? 1.109 11.281 20.261 1.00 36.09 205 CYS A N 1
ATOM 1693 C CA . CYS A 1 205 ? 1.764 11.435 21.561 1.00 36.09 205 CYS A CA 1
ATOM 1694 C C . CYS A 1 205 ? 1.535 10.123 22.321 1.00 36.09 205 CYS A C 1
ATOM 1696 O O . CYS A 1 205 ? 0.513 9.923 22.977 1.00 36.09 205 CYS A O 1
ATOM 1698 N N . ASP A 1 206 ? 2.448 9.195 22.079 1.00 42.22 206 ASP A N 1
ATOM 1699 C CA . ASP A 1 206 ? 2.336 7.801 22.404 1.00 42.22 206 ASP A CA 1
ATOM 1700 C C . ASP A 1 206 ? 2.320 7.701 23.920 1.00 42.22 206 ASP A C 1
ATOM 1702 O O . ASP A 1 206 ? 3.210 8.191 24.613 1.00 42.22 206 ASP A O 1
ATOM 1706 N N . ASN A 1 207 ? 1.250 7.094 24.419 1.00 42.81 207 ASN A N 1
ATOM 1707 C CA . ASN A 1 207 ? 1.299 6.157 25.527 1.00 42.81 207 ASN A CA 1
ATOM 1708 C C . ASN A 1 207 ? 2.304 6.481 26.644 1.00 42.81 207 ASN A C 1
ATOM 1710 O O . ASN A 1 207 ? 3.218 5.718 26.932 1.00 42.81 207 ASN A O 1
ATOM 1714 N N . CYS A 1 208 ? 1.995 7.531 27.399 1.00 38.09 208 CYS A N 1
ATOM 1715 C CA . CYS A 1 208 ? 2.146 7.469 28.850 1.00 38.09 208 CYS A CA 1
ATOM 1716 C C . CYS A 1 208 ? 0.787 7.157 29.497 1.00 38.09 208 CYS A C 1
ATOM 1718 O O . CYS A 1 208 ? 0.450 7.754 30.510 1.00 38.09 208 CYS A O 1
ATOM 1720 N N . VAL A 1 209 ? -0.006 6.228 28.945 1.00 42.66 209 VAL A N 1
ATOM 1721 C CA . VAL A 1 209 ? -0.960 5.489 29.787 1.00 42.66 209 VAL A CA 1
ATOM 1722 C C . VAL A 1 209 ? -0.186 4.325 30.399 1.00 42.66 209 VAL A C 1
ATOM 1724 O O . VAL A 1 209 ? -0.433 3.151 30.144 1.00 42.66 209 VAL A O 1
ATOM 1727 N N . GLY A 1 210 ? 0.788 4.661 31.245 1.00 45.16 210 GLY A N 1
ATOM 1728 C CA . GLY A 1 210 ? 0.871 3.873 32.464 1.00 45.16 210 GLY A CA 1
ATOM 1729 C C . GLY A 1 210 ? -0.476 4.033 33.170 1.00 45.16 210 GLY A C 1
ATOM 1730 O O . GLY A 1 210 ? -1.132 5.060 33.006 1.00 45.16 210 GLY A O 1
ATOM 1731 N N . ASN A 1 211 ? -0.894 3.067 33.980 1.00 55.44 211 ASN A N 1
ATOM 1732 C CA . ASN A 1 211 ? -2.037 3.222 34.895 1.00 55.44 211 ASN A CA 1
ATOM 1733 C C . ASN A 1 211 ? -1.823 4.342 35.949 1.00 55.44 211 ASN A C 1
ATOM 1735 O O . ASN A 1 211 ? -2.400 4.299 37.033 1.00 55.44 211 ASN A O 1
ATOM 1739 N N . GLU A 1 212 ? -0.950 5.309 35.673 1.00 72.56 212 GLU A N 1
ATOM 1740 C CA . GLU A 1 212 ? -0.579 6.378 36.565 1.00 72.56 212 GLU A CA 1
ATOM 1741 C C . GLU A 1 212 ? -1.556 7.536 36.411 1.00 72.56 212 GLU A C 1
ATOM 1743 O O . GLU A 1 212 ? -1.783 8.061 35.324 1.00 72.56 212 GLU A O 1
ATOM 1748 N N . GLU A 1 213 ? -2.130 7.937 37.534 1.00 83.56 213 GLU A N 1
ATOM 1749 C CA . GLU A 1 213 ? -3.136 8.983 37.597 1.00 83.56 213 GLU A CA 1
ATOM 1750 C C . GLU A 1 213 ? -2.536 10.352 37.226 1.00 83.56 213 GLU A C 1
ATOM 1752 O O . GLU A 1 213 ? -1.515 10.778 37.785 1.00 83.56 213 GLU A O 1
ATOM 1757 N N . ALA A 1 214 ? -3.176 11.057 36.289 1.00 86.62 214 ALA 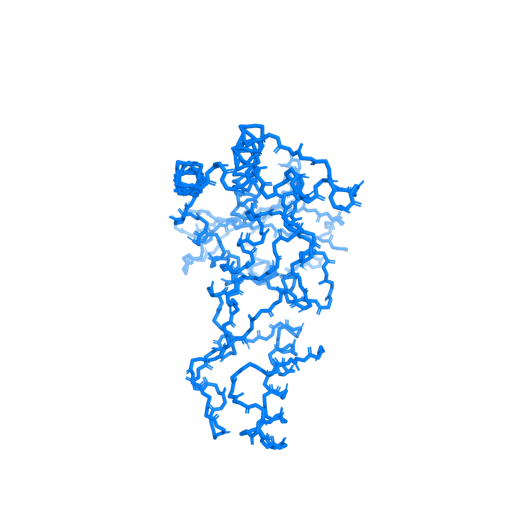A N 1
ATOM 1758 C CA . ALA A 1 214 ? -2.851 12.443 35.986 1.00 86.62 214 ALA A CA 1
ATOM 1759 C C . ALA A 1 214 ? -3.255 13.354 37.156 1.00 86.62 214 ALA A C 1
ATOM 1761 O O . ALA A 1 214 ? -4.394 13.342 37.608 1.00 86.62 214 ALA A O 1
ATOM 1762 N N . VAL A 1 215 ? -2.318 14.172 37.637 1.00 92.44 215 VAL A N 1
ATOM 1763 C CA . VAL A 1 215 ? -2.516 15.092 38.775 1.00 92.44 215 VAL A CA 1
ATOM 1764 C C . VAL A 1 215 ? -2.758 16.536 38.339 1.00 92.44 215 VAL A C 1
ATOM 1766 O O . VAL A 1 215 ? -3.223 17.370 39.117 1.00 92.44 215 VAL A O 1
ATOM 1769 N N . SER A 1 216 ? -2.416 16.870 37.094 1.00 92.19 216 SER A N 1
ATOM 1770 C CA . SER A 1 216 ? -2.769 18.158 36.500 1.00 92.19 216 SER A CA 1
ATOM 1771 C C . SER A 1 216 ? -2.798 18.080 34.982 1.00 92.19 216 SER A C 1
ATOM 1773 O O . SER A 1 216 ? -2.162 17.216 34.382 1.00 92.19 216 SER A O 1
ATOM 1775 N N . MET A 1 217 ? -3.512 19.021 34.376 1.00 91.31 217 MET A N 1
ATOM 1776 C CA . MET A 1 217 ? -3.624 19.201 32.937 1.00 91.31 217 MET A CA 1
ATOM 1777 C C . MET A 1 217 ? -3.327 20.657 32.568 1.00 91.31 217 MET A C 1
ATOM 1779 O O . MET A 1 217 ? -3.787 21.580 33.240 1.00 91.31 217 MET A O 1
ATOM 1783 N N . SER A 1 218 ? -2.598 20.872 31.477 1.00 92.50 218 SER A N 1
ATOM 1784 C CA . SER A 1 218 ? -2.387 22.168 30.826 1.00 92.50 218 SER A CA 1
ATOM 1785 C C . SER A 1 218 ? -2.805 22.078 29.359 1.00 92.50 218 SER A C 1
ATOM 1787 O O . SER A 1 218 ? -2.496 21.098 28.695 1.00 92.50 218 SER A O 1
ATOM 1789 N N . VAL A 1 219 ? -3.503 23.084 28.840 1.00 88.88 219 VAL A N 1
ATOM 1790 C CA . VAL A 1 219 ? -3.953 23.147 27.443 1.00 88.88 219 VAL A CA 1
ATOM 1791 C C . VAL A 1 219 ? -3.271 24.317 26.756 1.00 88.88 219 VAL A C 1
ATOM 1793 O O . VAL A 1 219 ? -3.281 25.426 27.291 1.00 88.88 219 VAL A O 1
ATOM 1796 N N . TYR A 1 220 ? -2.715 24.079 25.576 1.00 87.12 220 TYR A N 1
ATOM 1797 C CA . TYR A 1 220 ? -1.984 25.045 24.767 1.00 87.12 220 TYR A CA 1
ATOM 1798 C C . TYR A 1 220 ? -2.607 25.155 23.377 1.00 87.12 220 TYR A C 1
ATOM 1800 O O . TYR A 1 220 ? -3.076 24.155 22.832 1.00 87.12 220 TYR A O 1
ATOM 1808 N N . ASP A 1 221 ? -2.604 26.352 22.796 1.00 85.88 221 ASP A N 1
ATOM 1809 C CA . ASP A 1 221 ? -2.954 26.534 21.384 1.00 85.88 221 ASP A CA 1
ATOM 1810 C C . ASP A 1 221 ? -1.800 26.127 20.449 1.00 85.88 221 ASP A C 1
ATOM 1812 O O . ASP A 1 221 ? -0.702 25.773 20.888 1.00 85.88 221 ASP A O 1
ATOM 1816 N N . VAL A 1 222 ? -2.043 26.189 19.136 1.00 83.00 222 VAL A N 1
ATOM 1817 C CA . VAL A 1 222 ? -1.050 25.853 18.096 1.00 83.00 222 VAL A CA 1
ATOM 1818 C C . VAL A 1 222 ? 0.211 26.722 18.114 1.00 83.00 222 VAL A C 1
ATOM 1820 O O . VAL A 1 222 ? 1.205 26.353 17.498 1.00 83.00 222 VAL A O 1
ATOM 1823 N N . TRP A 1 223 ? 0.191 27.859 18.811 1.00 79.69 223 TRP A N 1
ATOM 1824 C CA . TRP A 1 223 ? 1.342 28.747 18.964 1.00 79.69 223 TRP A CA 1
ATOM 1825 C C . TRP A 1 223 ? 2.091 28.506 20.280 1.00 79.69 223 TRP A C 1
ATOM 1827 O O . TRP A 1 223 ? 3.017 29.246 20.609 1.00 79.69 223 TRP A O 1
ATOM 1837 N N . GLY A 1 224 ? 1.697 27.486 21.050 1.00 73.88 224 GLY A N 1
ATOM 1838 C CA . GLY A 1 224 ? 2.295 27.154 22.340 1.00 73.88 224 GLY A CA 1
ATOM 1839 C C . GLY A 1 224 ? 1.860 28.079 23.479 1.00 73.88 224 GLY A C 1
ATOM 1840 O O . GLY A 1 224 ? 2.465 28.055 24.553 1.00 73.88 224 GLY A O 1
ATOM 1841 N N . LYS A 1 225 ? 0.817 28.900 23.296 1.00 83.50 225 LYS A N 1
ATOM 1842 C CA . LYS A 1 225 ? 0.287 29.748 24.368 1.00 83.50 225 LYS A CA 1
ATOM 1843 C C . LYS A 1 225 ? -0.587 28.914 25.297 1.00 83.50 225 LYS A C 1
ATOM 1845 O O . LYS A 1 225 ? -1.521 28.253 24.854 1.00 83.50 225 LYS A O 1
ATOM 1850 N N . LEU A 1 226 ? -0.321 28.994 26.602 1.00 87.06 226 LEU A N 1
ATOM 1851 C CA . LEU A 1 226 ? -1.147 28.357 27.628 1.00 87.06 226 LEU A CA 1
ATOM 1852 C C . LEU A 1 226 ? -2.558 28.970 27.627 1.00 87.06 226 LEU A C 1
ATOM 1854 O O . LEU A 1 226 ? -2.728 30.154 27.920 1.00 87.06 226 LEU A O 1
ATOM 1858 N N . CYS A 1 227 ? -3.565 28.158 27.317 1.00 84.31 227 CYS A N 1
ATOM 1859 C CA . CYS A 1 227 ? -4.976 28.534 27.332 1.00 84.31 227 CYS A CA 1
ATOM 1860 C C . CYS A 1 227 ? -5.648 28.208 28.669 1.00 84.31 227 CYS A C 1
ATOM 1862 O O . CYS A 1 227 ? -6.492 28.966 29.137 1.00 84.31 227 CYS A O 1
ATOM 1864 N N . CYS A 1 228 ? -5.294 27.074 29.278 1.00 86.06 228 CYS A N 1
ATOM 1865 C CA . CYS A 1 228 ? -5.898 26.608 30.524 1.00 86.06 228 CYS A CA 1
ATOM 1866 C C . CYS A 1 228 ? -4.915 25.742 31.316 1.00 86.06 228 CYS A C 1
ATOM 1868 O O . CYS A 1 228 ? -4.089 25.045 30.731 1.00 86.06 228 CYS A O 1
ATOM 1870 N N . ARG A 1 229 ? -5.030 25.745 32.646 1.00 91.25 229 ARG A N 1
ATOM 1871 C CA . ARG A 1 229 ? -4.394 24.769 33.534 1.00 91.25 229 ARG A CA 1
ATOM 1872 C C . ARG A 1 229 ? -5.366 24.402 34.649 1.00 91.25 229 ARG A C 1
ATOM 1874 O O . ARG A 1 229 ? -6.001 25.289 35.210 1.00 91.25 229 ARG A O 1
ATOM 1881 N N . THR A 1 230 ? -5.467 23.118 34.977 1.00 87.56 230 THR A N 1
ATOM 1882 C CA . THR A 1 230 ? -6.335 22.626 36.052 1.00 87.56 230 THR A CA 1
ATOM 1883 C C . THR A 1 230 ? -5.733 21.414 36.762 1.00 87.56 230 THR A C 1
ATOM 1885 O O . THR A 1 230 ? -4.963 20.656 36.176 1.00 87.56 230 THR A O 1
ATOM 1888 N N . SER A 1 231 ? -6.116 21.237 38.023 1.00 91.06 231 SER A N 1
ATOM 1889 C CA . SER A 1 231 ? -5.895 20.024 38.827 1.00 91.06 231 SER A CA 1
ATOM 1890 C C . SER A 1 231 ? -7.222 19.379 39.244 1.00 91.06 231 SER A C 1
ATOM 1892 O O . SER A 1 231 ? -7.254 18.528 40.126 1.00 91.06 231 SER A O 1
ATOM 1894 N N . ASP A 1 232 ? -8.330 19.812 38.636 1.00 88.88 232 ASP A N 1
ATOM 1895 C CA . ASP A 1 232 ? -9.653 19.241 38.860 1.00 88.88 232 ASP A CA 1
ATOM 1896 C C . ASP A 1 232 ? -9.763 17.868 38.184 1.00 88.88 232 ASP A C 1
ATOM 1898 O O . ASP A 1 232 ? -9.663 17.745 36.958 1.00 88.88 232 ASP A O 1
ATOM 1902 N N . MET A 1 233 ? -9.978 16.837 38.997 1.00 85.31 233 MET A N 1
ATOM 1903 C CA . MET A 1 233 ? -9.994 15.449 38.550 1.00 85.31 233 MET A CA 1
ATOM 1904 C C . MET A 1 233 ? -11.194 15.098 37.670 1.00 85.31 233 MET A C 1
ATOM 1906 O O . MET A 1 233 ? -11.077 14.188 36.849 1.00 85.31 233 MET A O 1
ATOM 191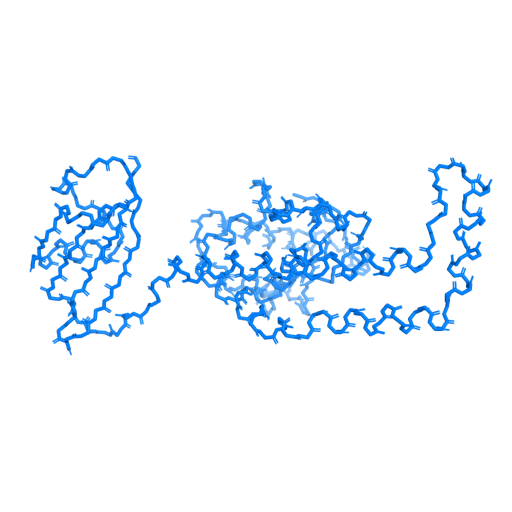0 N N . GLU A 1 234 ? -12.334 15.783 37.796 1.00 84.88 234 GLU A N 1
ATOM 1911 C CA . GLU A 1 234 ? -13.466 15.548 36.893 1.00 84.88 234 GLU A CA 1
ATOM 1912 C C . GLU A 1 234 ? -13.120 16.029 35.484 1.00 84.88 234 GLU A C 1
ATOM 1914 O O . GLU A 1 234 ? -13.302 15.304 34.503 1.00 84.88 234 GLU A O 1
ATOM 1919 N N . HIS A 1 235 ? -12.520 17.214 35.390 1.00 85.12 235 HIS A N 1
ATOM 1920 C CA . HIS A 1 235 ? -12.116 17.820 34.125 1.00 85.12 235 HIS A CA 1
ATOM 1921 C C . HIS A 1 235 ? -10.997 17.041 33.428 1.00 85.12 235 HIS A C 1
ATOM 1923 O O . HIS A 1 235 ? -11.046 16.834 32.214 1.00 85.12 235 HIS A O 1
ATOM 1929 N N . ILE A 1 236 ? -10.014 16.572 34.201 1.00 86.50 236 ILE A N 1
ATOM 1930 C CA . ILE A 1 236 ? -8.925 15.720 33.710 1.00 86.50 236 ILE A CA 1
ATOM 1931 C C . ILE A 1 236 ? -9.501 14.423 33.131 1.00 86.50 236 ILE A C 1
ATOM 1933 O O . ILE A 1 236 ? -9.251 14.115 31.966 1.00 86.50 236 ILE A O 1
ATOM 1937 N N . LYS A 1 237 ? -10.367 13.724 33.879 1.00 83.50 237 LYS A N 1
ATOM 1938 C CA . LYS A 1 237 ? -10.991 12.468 33.427 1.00 83.50 237 LYS A CA 1
ATOM 1939 C C . LYS A 1 237 ? -11.882 12.647 32.200 1.00 83.50 237 LYS A C 1
ATOM 1941 O O . LYS A 1 237 ? -11.976 11.740 31.373 1.00 83.50 237 LYS A O 1
ATOM 1946 N N . MET A 1 238 ? -12.564 13.786 32.064 1.00 79.56 238 MET A N 1
ATOM 1947 C CA . MET A 1 238 ? -13.326 14.099 30.849 1.00 79.56 238 MET A CA 1
ATOM 1948 C C . MET A 1 238 ? -12.406 14.202 29.627 1.00 79.56 238 MET A C 1
ATOM 1950 O O . MET A 1 238 ? -12.685 13.572 28.605 1.00 79.56 238 MET A O 1
ATOM 1954 N N . MET A 1 239 ? -11.287 14.919 29.756 1.00 78.56 239 MET A N 1
ATOM 1955 C CA . MET A 1 239 ? -10.314 15.122 28.678 1.00 78.56 239 MET A CA 1
ATOM 1956 C C . MET A 1 239 ? -9.536 13.846 28.323 1.00 78.56 239 MET A C 1
ATOM 1958 O O . MET A 1 239 ? -9.306 13.575 27.142 1.00 78.56 239 MET A O 1
ATOM 1962 N N . GLU A 1 240 ? -9.202 13.006 29.306 1.00 75.31 240 GLU A N 1
ATOM 1963 C CA . GLU A 1 240 ? -8.652 11.659 29.079 1.00 75.31 240 GLU A CA 1
ATOM 1964 C C . GLU A 1 240 ? -9.615 10.804 28.240 1.00 75.31 240 GLU A C 1
ATOM 1966 O O . GLU A 1 240 ? -9.215 10.169 27.263 1.00 75.31 240 GLU A O 1
ATOM 1971 N N . LYS A 1 241 ? -10.922 10.883 28.524 1.00 73.31 241 LYS A N 1
ATOM 1972 C CA . LYS A 1 241 ? -11.984 10.199 27.763 1.00 73.31 241 LYS A CA 1
ATOM 1973 C C . LYS A 1 241 ? -12.326 10.859 26.421 1.00 73.31 241 LYS A C 1
ATOM 1975 O O . LYS A 1 241 ? -13.267 10.428 25.761 1.00 73.31 241 LYS A O 1
ATOM 1980 N N . GLY A 1 242 ? -11.594 11.896 26.009 1.00 66.50 242 GLY A N 1
ATOM 1981 C CA . GLY A 1 242 ? -11.803 12.583 24.732 1.00 66.50 242 GLY A CA 1
ATOM 1982 C C . GLY A 1 242 ? -13.044 13.474 24.690 1.00 66.50 242 GLY A C 1
ATOM 1983 O O . GLY A 1 242 ? -13.486 13.841 23.606 1.00 66.50 242 GLY A O 1
ATOM 1984 N N . LYS A 1 243 ? -13.615 13.827 25.846 1.00 69.62 243 LYS A N 1
ATOM 1985 C CA . LYS A 1 243 ? -14.692 14.817 25.943 1.00 69.62 243 LYS A CA 1
ATOM 1986 C C . LYS A 1 243 ? -14.088 16.178 26.249 1.00 69.62 243 LYS A C 1
ATOM 1988 O O . LYS A 1 243 ? -13.341 16.299 27.215 1.00 69.62 243 LYS A O 1
ATOM 1993 N N . THR A 1 244 ? -14.443 17.197 25.473 1.00 64.75 244 THR A N 1
ATOM 1994 C CA . THR A 1 244 ? -14.103 18.590 25.785 1.00 64.75 244 THR A CA 1
ATOM 1995 C C . THR A 1 244 ? -15.122 19.127 26.790 1.00 64.75 244 THR A C 1
ATOM 1997 O O . THR A 1 244 ? -16.310 19.140 26.479 1.00 64.75 244 THR A O 1
ATOM 2000 N N . PRO A 1 245 ? -14.715 19.522 28.003 1.00 61.62 245 PRO A N 1
ATOM 2001 C CA . PRO A 1 245 ? -15.637 20.094 28.970 1.00 61.62 245 PRO A CA 1
ATOM 2002 C C . PRO A 1 245 ? -16.187 21.450 28.521 1.00 61.62 245 PRO A C 1
ATOM 2004 O O . PRO A 1 245 ? -15.423 22.305 28.077 1.00 61.62 245 PRO A O 1
ATOM 2007 N N . ASP A 1 246 ? -17.477 21.692 28.748 1.00 59.38 246 ASP A N 1
ATOM 2008 C CA . ASP A 1 246 ? -18.156 22.937 28.352 1.00 59.38 246 ASP A CA 1
ATOM 2009 C C . ASP A 1 246 ? -17.573 24.207 29.011 1.00 59.38 246 ASP A C 1
ATOM 2011 O O . ASP A 1 246 ? -17.755 25.314 28.506 1.00 59.38 246 ASP A O 1
ATOM 2015 N N . PHE A 1 247 ? -16.846 24.077 30.130 1.00 59.47 247 PHE A N 1
ATOM 2016 C CA . PHE A 1 247 ? -16.193 25.213 30.799 1.00 59.47 247 PHE A CA 1
ATOM 2017 C C . PHE A 1 247 ? -14.902 25.673 30.097 1.00 59.47 247 PHE A C 1
ATOM 2019 O O . PHE A 1 247 ? -14.449 26.800 30.314 1.00 59.47 247 PHE A O 1
ATOM 2026 N N . LEU A 1 248 ? -14.289 24.822 29.265 1.00 64.31 248 LEU A N 1
ATOM 2027 C CA . LEU A 1 248 ? -13.194 25.215 28.384 1.00 64.31 248 LEU A CA 1
ATOM 2028 C C . LEU A 1 248 ? -13.827 25.979 27.219 1.00 64.31 248 LEU A C 1
ATOM 2030 O O . LEU A 1 248 ? -14.094 25.413 26.166 1.00 64.31 248 LEU A O 1
ATOM 2034 N N . LEU A 1 249 ? -14.075 27.278 27.429 1.00 69.25 249 LEU A N 1
ATOM 2035 C CA . LEU A 1 249 ? -14.527 28.258 26.427 1.00 69.25 249 LEU A CA 1
ATOM 2036 C C . LEU A 1 249 ? -13.444 28.508 25.358 1.00 69.25 249 LEU A C 1
ATOM 2038 O O . LEU A 1 249 ? -13.059 29.642 25.071 1.00 69.25 249 LEU A O 1
ATOM 2042 N N . LEU A 1 250 ? -12.881 27.433 24.821 1.00 74.25 250 LEU A N 1
ATOM 2043 C CA . LEU A 1 250 ? -11.868 27.461 23.793 1.00 74.25 250 LEU A CA 1
ATOM 2044 C C . LEU A 1 250 ? -12.554 27.664 22.438 1.00 74.25 250 LEU A C 1
ATOM 2046 O O . LEU A 1 250 ? -13.527 26.972 22.130 1.00 74.25 250 LEU A O 1
ATOM 2050 N N . PRO A 1 251 ? -12.067 28.609 21.619 1.00 78.75 251 PRO A N 1
ATOM 2051 C CA . PRO A 1 251 ? -12.499 28.728 20.237 1.00 78.75 251 PRO A CA 1
ATOM 2052 C C . PRO A 1 251 ? -12.319 27.423 19.452 1.00 78.75 251 PRO A C 1
ATOM 2054 O O . PRO A 1 251 ? -11.555 26.534 19.825 1.00 78.75 251 PRO A O 1
ATOM 2057 N N . ARG A 1 252 ? -12.982 27.342 18.298 1.00 79.88 252 ARG A N 1
ATOM 2058 C CA . ARG A 1 252 ? -12.710 26.291 17.312 1.00 79.88 252 ARG A CA 1
ATOM 2059 C C . ARG A 1 252 ? -11.237 26.319 16.922 1.00 79.88 252 ARG A C 1
ATOM 2061 O O . ARG A 1 252 ? -10.705 27.383 16.603 1.00 79.88 252 ARG A O 1
ATOM 2068 N N . GLY A 1 253 ? -10.587 25.163 16.933 1.00 79.94 253 GLY A N 1
ATOM 2069 C CA . GLY A 1 253 ? -9.151 25.090 16.693 1.00 79.94 253 GLY A CA 1
ATOM 2070 C C . GLY A 1 253 ? -8.507 23.793 17.158 1.00 79.94 253 GLY A C 1
ATOM 2071 O O . GLY A 1 253 ? -9.172 22.863 17.615 1.00 79.94 253 GLY A O 1
ATOM 2072 N N . VAL A 1 254 ? -7.185 23.743 17.013 1.00 81.31 254 VAL A N 1
ATOM 2073 C CA . VAL A 1 254 ? -6.341 22.623 17.438 1.00 81.31 254 VAL A CA 1
ATOM 2074 C C . VAL A 1 254 ? -5.612 23.011 18.720 1.00 81.31 254 VAL A C 1
ATOM 2076 O O . VAL A 1 254 ? -5.057 24.105 18.814 1.00 81.31 254 VAL A O 1
ATOM 2079 N N . TYR A 1 255 ? -5.590 22.097 19.683 1.00 82.88 255 TYR A N 1
ATOM 2080 C CA . TYR A 1 255 ? -4.981 22.292 20.992 1.00 82.88 255 TYR A CA 1
ATOM 2081 C C . TYR A 1 255 ? -4.098 21.106 21.372 1.00 82.88 255 TYR A C 1
ATOM 2083 O O . TYR A 1 255 ? -4.409 19.956 21.053 1.00 82.88 255 TYR A O 1
ATOM 2091 N N . ALA A 1 256 ? -3.017 21.391 22.091 1.00 86.12 256 ALA A N 1
ATOM 2092 C CA . ALA A 1 256 ? -2.200 20.394 22.766 1.00 86.12 256 ALA A CA 1
ATOM 2093 C C . ALA A 1 256 ? -2.578 20.352 24.249 1.00 86.12 256 ALA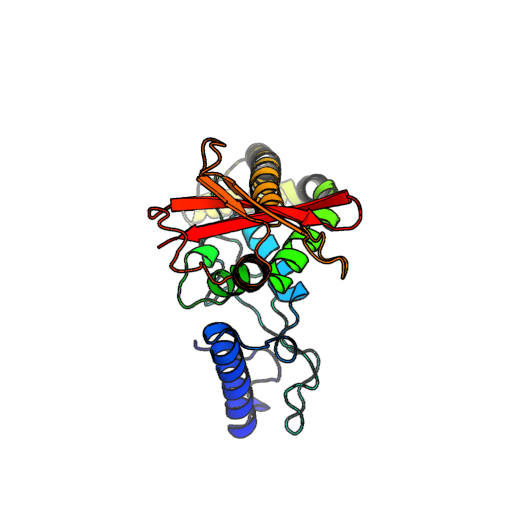 A C 1
ATOM 2095 O O . ALA A 1 256 ? -2.650 21.381 24.916 1.00 86.12 256 ALA A O 1
ATOM 2096 N N . VAL A 1 257 ? -2.819 19.159 24.769 1.00 87.56 257 VAL A N 1
ATOM 2097 C CA . VAL A 1 257 ? -3.199 18.904 26.155 1.00 87.56 257 VAL A CA 1
ATOM 2098 C C . VAL A 1 257 ? -2.073 18.125 26.802 1.00 87.56 257 VAL A C 1
ATOM 2100 O O . VAL A 1 257 ? -1.757 17.024 26.376 1.00 87.56 257 VAL A O 1
ATOM 2103 N N . HIS A 1 258 ? -1.459 18.706 27.816 1.00 88.69 258 HIS A N 1
ATOM 2104 C CA . HIS A 1 258 ? -0.351 18.140 28.567 1.00 88.69 258 HIS A CA 1
ATOM 2105 C C . HIS A 1 258 ? -0.842 17.707 29.943 1.00 88.69 258 HIS A C 1
ATOM 2107 O O . HIS A 1 258 ? -1.370 18.527 30.690 1.00 88.69 258 HIS A O 1
ATOM 2113 N N . PHE A 1 259 ? -0.667 16.438 30.282 1.00 88.94 259 PHE A N 1
ATOM 2114 C CA . PHE A 1 259 ? -0.978 15.867 31.585 1.00 88.94 259 PHE A CA 1
ATOM 2115 C C . PHE A 1 259 ? 0.315 15.630 32.361 1.00 88.94 259 PHE A C 1
ATOM 2117 O O . PHE A 1 259 ? 1.229 14.978 31.862 1.00 88.94 259 PHE A O 1
ATOM 2124 N N . MET A 1 260 ? 0.381 16.110 33.600 1.00 89.25 260 MET A N 1
ATOM 2125 C CA . MET A 1 260 ? 1.421 15.696 34.543 1.00 89.25 260 MET A CA 1
ATOM 2126 C C . MET A 1 260 ? 0.922 14.489 35.321 1.00 89.25 260 MET A C 1
ATOM 2128 O O . MET A 1 260 ? -0.164 14.542 35.899 1.00 89.25 260 MET A O 1
ATOM 2132 N N . LEU A 1 261 ? 1.718 13.430 35.362 1.00 88.12 261 LEU A N 1
ATOM 2133 C CA . LEU A 1 261 ? 1.395 12.184 36.044 1.00 88.12 261 LEU A CA 1
ATOM 2134 C C . LEU A 1 261 ? 1.982 12.180 37.457 1.00 88.12 261 LEU A C 1
ATOM 2136 O O . LEU A 1 261 ? 2.988 12.836 37.742 1.00 88.12 261 LEU A O 1
ATOM 2140 N N . LYS A 1 262 ? 1.353 11.432 38.363 1.00 85.94 262 LYS A N 1
ATOM 2141 C CA . LYS A 1 262 ? 1.736 11.370 39.781 1.00 85.94 262 LYS A CA 1
ATOM 2142 C C . LYS A 1 262 ? 3.170 10.877 40.017 1.00 85.94 262 LYS A C 1
ATOM 2144 O O . LYS A 1 262 ? 3.820 11.324 40.959 1.00 85.94 262 LYS A O 1
ATOM 2149 N N . ASN A 1 263 ? 3.691 10.026 39.137 1.00 80.62 263 ASN A N 1
ATOM 2150 C CA . ASN A 1 263 ? 5.083 9.560 39.159 1.00 80.62 263 ASN A CA 1
ATOM 2151 C C . ASN A 1 263 ? 6.111 10.615 38.679 1.00 80.62 263 ASN A C 1
ATOM 2153 O O . ASN A 1 263 ? 7.299 10.311 38.591 1.00 80.62 263 ASN A O 1
ATOM 2157 N N . GLY A 1 264 ? 5.672 11.834 38.345 1.00 77.88 264 GLY A N 1
ATOM 2158 C CA . GLY A 1 264 ? 6.520 12.929 37.869 1.00 77.88 264 GLY A CA 1
ATOM 2159 C C . GLY A 1 264 ? 6.778 12.935 36.359 1.00 77.88 264 GLY A C 1
ATOM 2160 O O . GLY A 1 264 ? 7.388 13.879 35.861 1.00 77.88 264 GLY A O 1
ATOM 2161 N N . SER A 1 265 ? 6.306 11.925 35.624 1.00 79.62 265 SER A N 1
ATOM 2162 C CA . SER A 1 265 ? 6.333 11.921 34.157 1.00 79.62 265 SER A CA 1
ATOM 2163 C C . SER A 1 265 ? 5.177 12.741 33.570 1.00 79.62 265 SER A C 1
ATOM 2165 O O . SER A 1 265 ? 4.348 13.292 34.300 1.00 79.62 265 SER A O 1
ATOM 2167 N N . SER A 1 266 ? 5.117 12.850 32.243 1.00 81.12 266 SER A N 1
ATOM 2168 C CA . SER A 1 266 ? 4.027 13.551 31.571 1.00 81.12 266 SER A CA 1
ATOM 2169 C C . SER A 1 266 ? 3.518 12.829 30.332 1.00 81.12 266 SER A C 1
ATOM 2171 O O . SER A 1 266 ? 4.272 12.115 29.676 1.00 81.12 266 SER A O 1
ATOM 2173 N N . SER A 1 267 ? 2.256 13.077 29.994 1.00 77.69 267 SER A N 1
ATOM 2174 C CA . SER A 1 267 ? 1.593 12.626 28.769 1.00 77.69 267 SER A CA 1
ATOM 2175 C C . SER A 1 267 ? 1.092 13.829 27.969 1.00 77.69 267 SER A C 1
ATOM 2177 O O . SER A 1 267 ? 0.789 14.872 28.546 1.00 77.69 267 SER A O 1
ATOM 2179 N N . CYS A 1 268 ? 0.982 13.700 26.649 1.00 78.81 268 CYS A N 1
ATOM 2180 C CA . CYS A 1 268 ? 0.428 14.732 25.778 1.00 78.81 268 CYS A CA 1
ATOM 2181 C C . CYS A 1 268 ? -0.692 14.156 24.910 1.00 78.81 268 CYS A C 1
ATOM 2183 O O . CYS A 1 268 ? -0.680 12.979 24.570 1.00 78.81 268 CYS A O 1
ATOM 2185 N N . ARG A 1 269 ? -1.649 14.992 24.510 1.00 77.94 269 ARG A N 1
ATOM 2186 C CA . ARG A 1 269 ? -2.707 14.637 23.562 1.00 77.94 269 ARG A CA 1
ATOM 2187 C C . ARG A 1 269 ? -3.081 15.829 22.690 1.00 77.94 269 ARG A C 1
ATOM 2189 O O . ARG A 1 269 ? -3.129 16.958 23.165 1.00 77.94 269 ARG A O 1
ATOM 2196 N N . LYS A 1 270 ? -3.417 15.575 21.428 1.00 80.31 270 LYS A N 1
ATOM 2197 C CA . LYS A 1 270 ? -4.017 16.566 20.527 1.00 80.31 270 LYS A CA 1
ATOM 2198 C C . LYS A 1 270 ? -5.544 16.549 20.639 1.00 80.31 270 LYS A C 1
ATOM 2200 O O . LYS A 1 270 ? -6.154 15.482 20.608 1.00 80.31 270 LYS A O 1
ATOM 2205 N N . VAL A 1 271 ? -6.160 17.726 20.722 1.00 75.56 271 VAL A N 1
ATOM 2206 C CA . VAL A 1 271 ? -7.619 17.913 20.713 1.00 75.56 271 VAL A CA 1
ATOM 2207 C C . VAL A 1 271 ? -8.000 18.879 19.597 1.00 75.56 271 VAL A C 1
ATOM 2209 O O . VAL A 1 271 ? -7.325 19.883 19.381 1.00 75.56 271 VAL A O 1
ATOM 2212 N N . ILE A 1 272 ? -9.077 18.567 18.876 1.00 75.12 272 ILE A N 1
ATOM 2213 C CA . ILE A 1 272 ? -9.644 19.414 17.821 1.00 75.12 272 ILE A CA 1
ATOM 2214 C C . ILE A 1 272 ? -11.060 19.801 18.255 1.00 75.12 272 ILE A C 1
ATOM 2216 O O . ILE A 1 272 ? -11.874 18.923 18.527 1.00 75.12 272 ILE A O 1
ATOM 2220 N N . ILE A 1 273 ? -11.337 21.103 18.345 1.00 71.75 273 ILE A N 1
ATOM 2221 C CA . ILE A 1 273 ? -12.656 21.654 18.689 1.00 71.75 273 ILE A CA 1
ATOM 2222 C C . ILE A 1 273 ? -13.322 22.154 17.405 1.00 71.75 273 ILE A C 1
ATOM 2224 O O . ILE A 1 273 ? -12.746 22.989 16.699 1.00 71.75 273 ILE A O 1
ATOM 2228 N N . HIS A 1 274 ? -14.516 21.625 17.115 1.00 74.19 274 HIS A N 1
ATOM 2229 C CA . HIS A 1 274 ? -15.255 21.823 15.862 1.00 74.19 274 HIS A CA 1
ATOM 2230 C C . HIS A 1 274 ? -16.283 22.951 15.866 1.00 74.19 274 HIS A C 1
ATOM 2232 O O . HIS A 1 274 ? -16.864 23.328 16.908 1.00 74.19 274 HIS A O 1
#

Foldseek 3Di:
DDDDDPPPDPVPDDPLNVVLVVVLVVVLLVCLVVVHDNPLAADLLQVLVLQVVCLLQQFAPCDDVQWDKDWPDADSVCRSPTYIGTDDGGDSPRGPPHALDGRNQCVDPSHNNVSLLVDPVNLVSNLVVCVVCLVCPLVVVLVVLVVCCVPCVVVLQVVLVVCCVVPVPDHRDHSVNVSVSVNVSNVRSSVSCVVVSVVVVVQPLDDPPPVFDFQKKWKAAPVRHTQDIDRDRVCVVCVVVLHHDPVSPDPFHKMKMKTQTPVRDITIHIHGHD

Sequence (274 aa):
MGYTFKYPDPDDLDETLVSNIKGYIEEFGQMLHEGGDISEYIDISSFAGWTLGHDILGTLDGCGSNMFLYKEDYNVDDHTSSKLKMGPMWDFDSTYKMYGKWSSQHGIDHFYVKRLFQREDFIKAYINIWKRIRNNVYSEVMDEVLSLQEKQGKAIMDCRRLEEELTKYYLSVDLEENIDSVSRWFESRIAWLDEQIEQMDLSGCDNCVGNEEAVSMSVYDVWGKLCCRTSDMEHIKMMEKGKTPDFLLLPRGVYAVHFMLKNGSSSCRKVIIH